Protein 7JU9 (pdb70)

Secondary structure (DSSP, 8-state):
-TT--TT--------

InterPro domains:
  IPR012903 Nif11 domain [PF07862] (1-46)
  IPR022516 Nif11-like leader peptide [TIGR03798] (1-64)

Sequence (15 aa):
GRIDCPAGGGEQGCCGRIDCPAGGGEQGCCGRIDCPAGGGEQGCCGRIDCPAGGGEQGCCGRIDCPAGGGEQGCCGRIDCPAGGGEQGCCGRIDCPAGGGEQGCCGRIDCPAGGGEQGCCGRIDCPAGGGEQGCCGRIDCPAGGGEQGCCGRIDCPAGGGEQGCCGRIDCPAGGGEQGCCGRIDCPAGGGEQGCCGRIDCPAGGGEQGCCGRIDCPAGGGEQGCCGRIDCPAGGGEQGCCGRIDCPAGGGEQGCCGRIDCPAGGGEQGCCGRIDCPAGGGEQGCCGRIDCPAGGGEQGCC

Foldseek 3Di:
DCQVVPVPNHVSSCD

Organism: Prochlorococcus marinus (strain MIT 9313) (NCBI:txid74547)

Solvent-accessible surface area: 1475 Å² total

Structure (mmCIF, N/CA/C/O backbone):
data_7JU9
#
_entry.id   7JU9
#
loop_
_atom_site.group_PDB
_atom_site.id
_atom_site.type_symbol
_atom_site.label_atom_id
_atom_site.label_alt_id
_atom_site.label_comp_id
_atom_site.label_asym_id
_atom_site.label_entity_id
_atom_site.label_seq_id
_atom_site.pdbx_PDB_ins_code
_atom_site.Cartn_x
_atom_site.Cartn_y
_atom_site.Cartn_z
_atom_site.occupancy
_atom_site.B_iso_or_equiv
_atom_site.auth_seq_id
_atom_site.auth_comp_id
_atom_site.auth_asym_id
_atom_site.auth_atom_id
_atom_site.pdbx_PDB_model_num
ATOM 1 N N . GLY A 1 1 ? 9.140 3.118 9.157 1.00 0.00 1 GLY A N 1
ATOM 2 C CA . GLY A 1 1 ? 10.046 3.990 8.357 1.00 0.00 1 GLY A CA 1
ATOM 3 C C . GLY A 1 1 ? 10.758 3.152 7.302 1.00 0.00 1 GLY A C 1
ATOM 4 O O . GLY A 1 1 ? 10.203 2.866 6.241 1.00 0.00 1 GLY A O 1
ATOM 10 N N . ARG A 1 2 ? 11.992 2.756 7.601 1.00 0.00 2 ARG A N 1
ATOM 11 C CA . ARG A 1 2 ? 12.768 1.952 6.667 1.00 0.00 2 ARG A CA 1
ATOM 12 C C . ARG A 1 2 ? 12.151 0.566 6.522 1.00 0.00 2 ARG A C 1
ATOM 13 O O . ARG A 1 2 ? 11.550 0.041 7.459 1.00 0.00 2 ARG A O 1
ATOM 34 N N . ILE A 1 3 ? 12.298 -0.018 5.338 1.00 0.00 3 ILE A N 1
ATOM 35 C CA . ILE A 1 3 ? 11.746 -1.341 5.075 1.00 0.00 3 ILE A CA 1
ATOM 36 C C . ILE A 1 3 ? 10.226 -1.270 4.950 1.00 0.00 3 ILE A C 1
ATOM 37 O O . ILE A 1 3 ? 9.590 -2.213 4.476 1.00 0.00 3 ILE A O 1
ATOM 53 N N . ASP A 1 4 ? 9.648 -0.148 5.373 1.00 0.00 4 ASP A N 1
ATOM 54 C CA . ASP A 1 4 ? 8.203 0.029 5.299 1.00 0.00 4 ASP A CA 1
ATOM 55 C C . ASP A 1 4 ? 7.735 0.009 3.847 1.00 0.00 4 ASP A C 1
ATOM 56 O O . ASP A 1 4 ? 6.705 -0.582 3.525 1.00 0.00 4 ASP A O 1
ATOM 76 N N . CYS A 1 6 ? 10.219 -0.532 1.441 1.00 0.00 6 CYS A N 1
ATOM 77 C CA . CYS A 1 6 ? 11.217 -1.370 0.787 1.00 0.00 6 CYS A CA 1
ATOM 78 C C . CYS A 1 6 ? 11.502 -2.615 1.621 1.00 0.00 6 CYS A C 1
ATOM 79 O O . CYS A 1 6 ? 12.616 -2.805 2.108 1.00 0.00 6 CYS A O 1
ATOM 86 N N . PRO A 1 7 ? 10.520 -3.459 1.788 1.00 0.00 7 PRO A N 1
ATOM 87 C CA . PRO A 1 7 ? 10.666 -4.716 2.578 1.00 0.00 7 PRO A CA 1
ATOM 88 C C . PRO A 1 7 ? 11.732 -5.633 1.986 1.00 0.00 7 PRO A C 1
ATOM 89 O O . PRO A 1 7 ? 11.888 -5.713 0.767 1.00 0.00 7 PRO A O 1
ATOM 100 N N . ALA A 1 8 ? 12.468 -6.317 2.854 1.00 0.00 8 ALA A N 1
ATOM 101 C CA . ALA A 1 8 ? 13.520 -7.219 2.402 1.00 0.00 8 ALA A CA 1
ATOM 102 C C . ALA A 1 8 ? 14.381 -6.546 1.337 1.00 0.00 8 ALA A C 1
ATOM 103 O O . ALA A 1 8 ? 15.145 -7.207 0.634 1.00 0.00 8 ALA A O 1
ATOM 110 N N . GLY A 1 9 ? 14.252 -5.226 1.226 1.00 0.00 9 GLY A N 1
ATOM 111 C CA . GLY A 1 9 ? 15.025 -4.474 0.244 1.00 0.00 9 GLY A CA 1
ATOM 112 C C . GLY A 1 9 ? 15.948 -3.476 0.929 1.00 0.00 9 GLY A C 1
ATOM 113 O O . GLY A 1 9 ? 15.518 -2.401 1.345 1.00 0.00 9 GLY A O 1
ATOM 117 N N . GLY A 1 10 ? 17.225 -3.835 1.038 1.00 0.00 10 GLY A N 1
ATOM 118 C CA . GLY A 1 10 ? 18.200 -2.956 1.670 1.00 0.00 10 GLY A CA 1
ATOM 119 C C . GLY A 1 10 ? 18.340 -1.664 0.876 1.00 0.00 10 GLY A C 1
ATOM 120 O O . GLY A 1 10 ? 18.517 -0.588 1.444 1.00 0.00 10 GLY A O 1
ATOM 124 N N . GLY A 1 11 ? 18.251 -1.784 -0.443 1.00 0.00 11 GLY A N 1
ATOM 125 C CA . GLY A 1 11 ? 18.361 -0.624 -1.317 1.00 0.00 11 GLY A CA 1
ATOM 126 C C . GLY A 1 11 ? 16.980 -0.071 -1.648 1.00 0.00 11 GLY A C 1
ATOM 127 O O . GLY A 1 11 ? 16.584 -0.025 -2.813 1.00 0.00 11 GLY A O 1
ATOM 152 N N . GLU A 1 14 ? 14.756 4.086 -5.351 1.00 0.00 14 GLU A N 1
ATOM 153 C CA . GLU A 1 14 ? 13.567 4.358 -6.149 1.00 0.00 14 GLU A CA 1
ATOM 154 C C . GLU A 1 14 ? 12.693 3.107 -6.236 1.00 0.00 14 GLU A C 1
ATOM 155 O O . GLU A 1 14 ? 11.596 3.141 -6.792 1.00 0.00 14 GLU A O 1
ATOM 167 N N . GLN A 1 15 ? 13.192 2.008 -5.677 1.00 0.00 15 GLN A N 1
ATOM 168 C CA . GLN A 1 15 ? 12.456 0.748 -5.688 1.00 0.00 15 GLN A CA 1
ATOM 169 C C . GLN A 1 15 ? 11.178 0.853 -4.855 1.00 0.00 15 GLN A C 1
ATOM 170 O O . GLN A 1 15 ? 10.210 0.129 -5.094 1.00 0.00 15 GLN A O 1
ATOM 196 N N . GLY A 1 17 ? 9.495 2.650 -0.752 1.00 0.00 17 GLY A N 1
ATOM 197 C CA . GLY A 1 17 ? 9.737 3.283 0.544 1.00 0.00 17 GLY A CA 1
ATOM 198 C C . GLY A 1 17 ? 11.112 3.938 0.598 1.00 0.00 17 GLY A C 1
ATOM 199 O O . GLY A 1 17 ? 11.351 4.956 -0.053 1.00 0.00 17 GLY A O 1
ATOM 214 N N . CYS A 1 19 ? 13.655 5.469 -0.182 1.00 0.00 19 CYS A N 1
ATOM 215 C CA . CYS A 1 19 ? 13.806 6.810 -0.729 1.00 0.00 19 CYS A CA 1
ATOM 216 C C . CYS A 1 19 ? 12.828 7.045 -1.877 1.00 0.00 19 CYS A C 1
ATOM 217 O O . CYS A 1 19 ? 12.512 8.188 -2.210 1.00 0.00 19 CYS A O 1
ATOM 224 N N . CYS A 1 20 ? 12.354 5.959 -2.480 1.00 0.00 20 CYS A N 1
ATOM 225 C CA . CYS A 1 20 ? 11.414 6.065 -3.592 1.00 0.00 20 CYS A CA 1
ATOM 226 C C . CYS A 1 20 ? 10.270 7.012 -3.241 1.00 0.00 20 CYS A C 1
ATOM 227 O O . CYS A 1 20 ? 9.358 7.131 -4.042 1.00 0.00 20 CYS A O 1
ATOM 235 N N . GLY A 1 1 ? 7.904 3.952 7.284 1.00 0.00 1 GLY A N 2
ATOM 236 C CA . GLY A 1 1 ? 8.251 2.583 7.761 1.00 0.00 1 GLY A CA 2
ATOM 237 C C . GLY A 1 1 ? 9.436 2.050 6.963 1.00 0.00 1 GLY A C 2
ATOM 238 O O . GLY A 1 1 ? 9.716 0.851 6.974 1.00 0.00 1 GLY A O 2
ATOM 244 N N . ARG A 1 2 ? 10.129 2.948 6.270 1.00 0.00 2 ARG A N 2
ATOM 245 C CA . ARG A 1 2 ? 11.282 2.557 5.469 1.00 0.00 2 ARG A CA 2
ATOM 246 C C . ARG A 1 2 ? 11.050 1.194 4.825 1.00 0.00 2 ARG A C 2
ATOM 247 O O . ARG A 1 2 ? 10.552 1.103 3.703 1.00 0.00 2 ARG A O 2
ATOM 268 N N . ILE A 1 3 ? 11.414 0.136 5.543 1.00 0.00 3 ILE A N 2
ATOM 269 C CA . ILE A 1 3 ? 11.241 -1.218 5.031 1.00 0.00 3 ILE A CA 2
ATOM 270 C C . ILE A 1 3 ? 9.781 -1.473 4.671 1.00 0.00 3 ILE A C 2
ATOM 271 O O . ILE A 1 3 ? 9.447 -2.501 4.082 1.00 0.00 3 ILE A O 2
ATOM 287 N N . ASP A 1 4 ? 8.915 -0.531 5.029 1.00 0.00 4 ASP A N 2
ATOM 288 C CA . ASP A 1 4 ? 7.493 -0.664 4.738 1.00 0.00 4 ASP A CA 2
ATOM 289 C C . ASP A 1 4 ? 7.246 -0.608 3.233 1.00 0.00 4 ASP A C 2
ATOM 290 O O . ASP A 1 4 ? 6.389 -1.319 2.708 1.00 0.00 4 ASP A O 2
ATOM 310 N N . CYS A 1 6 ? 10.018 -0.697 1.059 1.00 0.00 6 CYS A N 2
ATOM 311 C CA . CYS A 1 6 ? 11.065 -1.528 0.477 1.00 0.00 6 CYS A CA 2
ATOM 312 C C . CYS A 1 6 ? 11.381 -2.706 1.392 1.00 0.00 6 CYS A C 2
ATOM 313 O O . CYS A 1 6 ? 12.427 -2.739 2.041 1.00 0.00 6 CYS A O 2
ATOM 320 N N . PRO A 1 7 ? 10.497 -3.664 1.453 1.00 0.00 7 PRO A N 2
ATOM 321 C CA . PRO A 1 7 ? 10.674 -4.873 2.308 1.00 0.00 7 PRO A CA 2
ATOM 322 C C . PRO A 1 7 ? 11.973 -5.612 1.998 1.00 0.00 7 PRO A C 2
ATOM 323 O O . PRO A 1 7 ? 12.320 -5.817 0.835 1.00 0.00 7 PRO A O 2
ATOM 334 N N . ALA A 1 8 ? 12.687 -6.008 3.047 1.00 0.00 8 ALA A N 2
ATOM 335 C CA . ALA A 1 8 ? 13.948 -6.721 2.874 1.00 0.00 8 ALA A CA 2
ATOM 336 C C . ALA A 1 8 ? 14.689 -6.209 1.643 1.00 0.00 8 ALA A C 2
ATOM 337 O O . ALA A 1 8 ? 15.461 -6.941 1.023 1.00 0.00 8 ALA A O 2
ATOM 344 N N . GLY A 1 9 ? 14.448 -4.949 1.294 1.00 0.00 9 GLY A N 2
ATOM 345 C CA . GLY A 1 9 ? 15.098 -4.351 0.134 1.00 0.00 9 GLY A CA 2
ATOM 346 C C . GLY A 1 9 ? 16.043 -3.232 0.556 1.00 0.00 9 GLY A C 2
ATOM 347 O O . GLY A 1 9 ? 15.870 -2.078 0.161 1.00 0.00 9 GLY A O 2
ATOM 351 N N . GLY A 1 10 ? 17.043 -3.579 1.359 1.00 0.00 10 GLY A N 2
ATOM 352 C CA . GLY A 1 10 ? 18.011 -2.594 1.827 1.00 0.00 10 GLY A CA 2
ATOM 353 C C . GLY A 1 10 ? 18.120 -1.430 0.849 1.00 0.00 10 GLY A C 2
ATOM 354 O O . GLY A 1 10 ? 18.171 -0.269 1.254 1.00 0.00 10 GLY A O 2
ATOM 358 N N . GLY A 1 11 ? 18.155 -1.748 -0.441 1.00 0.00 11 GLY A N 2
ATOM 359 C CA . GLY A 1 11 ? 18.249 -0.719 -1.469 1.00 0.00 11 GLY A CA 2
ATOM 360 C C . GLY A 1 11 ? 16.869 -0.171 -1.819 1.00 0.00 11 GLY A C 2
ATOM 361 O O . GLY A 1 11 ? 16.489 -0.121 -2.988 1.00 0.00 11 GLY A O 2
ATOM 386 N N . GLU A 1 14 ? 14.676 4.503 -5.225 1.00 0.00 14 GLU A N 2
ATOM 387 C CA . GLU A 1 14 ? 13.463 4.836 -5.962 1.00 0.00 14 GLU A CA 2
ATOM 388 C C . GLU A 1 14 ? 12.593 3.597 -6.149 1.00 0.00 14 GLU A C 2
ATOM 389 O O . GLU A 1 14 ? 11.439 3.694 -6.565 1.00 0.00 14 GLU A O 2
ATOM 401 N N . GLN A 1 15 ? 13.155 2.433 -5.837 1.00 0.00 15 GLN A N 2
ATOM 402 C CA . GLN A 1 15 ? 12.421 1.180 -5.976 1.00 0.00 15 GLN A CA 2
ATOM 403 C C . GLN A 1 15 ? 11.164 1.197 -5.112 1.00 0.00 15 GLN A C 2
ATOM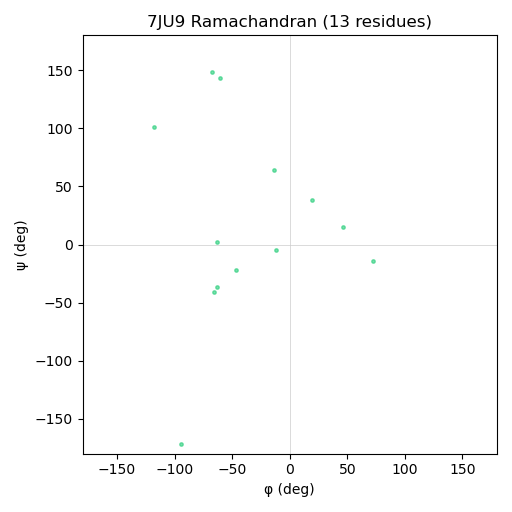 404 O O . GLN A 1 15 ? 10.174 0.536 -5.426 1.00 0.00 15 GLN A O 2
ATOM 430 N N . GLY A 1 17 ? 9.758 2.186 -0.716 1.00 0.00 17 GLY A N 2
ATOM 431 C CA . GLY A 1 17 ? 10.080 2.609 0.642 1.00 0.00 17 GLY A CA 2
ATOM 432 C C . GLY A 1 17 ? 11.580 2.827 0.803 1.00 0.00 17 GLY A C 2
ATOM 433 O O . GLY A 1 17 ? 12.386 2.201 0.115 1.00 0.00 17 GLY A O 2
ATOM 448 N N . CYS A 1 19 ? 13.621 5.536 0.126 1.00 0.00 19 CYS A N 2
ATOM 449 C CA . CYS A 1 19 ? 13.940 6.817 -0.494 1.00 0.00 19 CYS A CA 2
ATOM 450 C C . CYS A 1 19 ? 12.946 7.160 -1.603 1.00 0.00 19 CYS A C 2
ATOM 451 O O . CYS A 1 19 ? 12.993 8.256 -2.162 1.00 0.00 19 CYS A O 2
ATOM 458 N N . CYS A 1 20 ? 12.058 6.223 -1.920 1.00 0.00 20 CYS A N 2
ATOM 459 C CA . CYS A 1 20 ? 11.065 6.448 -2.964 1.00 0.00 20 CYS A CA 2
ATOM 460 C C . CYS A 1 20 ? 10.474 7.849 -2.849 1.00 0.00 20 CYS A C 2
ATOM 461 O O . CYS A 1 20 ? 10.200 8.441 -3.880 1.00 0.00 20 CYS A O 2
ATOM 469 N N . GLY A 1 1 ? 7.660 1.660 9.334 1.00 0.00 1 GLY A N 3
ATOM 470 C CA . GLY A 1 1 ? 9.149 1.629 9.403 1.00 0.00 1 GLY A CA 3
ATOM 471 C C . GLY A 1 1 ? 9.726 1.742 7.996 1.00 0.00 1 GLY A C 3
ATOM 472 O O . GLY A 1 1 ? 9.011 1.583 7.007 1.00 0.00 1 GLY A O 3
ATOM 478 N N . ARG A 1 2 ? 11.024 2.015 7.914 1.00 0.00 2 ARG A N 3
ATOM 479 C CA . ARG A 1 2 ? 11.685 2.148 6.622 1.00 0.00 2 ARG A CA 3
ATOM 480 C C . ARG A 1 2 ? 11.629 0.829 5.859 1.00 0.00 2 ARG A C 3
ATOM 481 O O . ARG A 1 2 ? 11.433 0.811 4.644 1.00 0.00 2 ARG A O 3
ATOM 502 N N . ILE A 1 3 ? 11.800 -0.272 6.582 1.00 0.00 3 ILE A N 3
ATOM 503 C CA . ILE A 1 3 ? 11.764 -1.592 5.965 1.00 0.00 3 ILE A CA 3
ATOM 504 C C . ILE A 1 3 ? 10.362 -1.907 5.457 1.00 0.00 3 ILE A C 3
ATOM 505 O O . ILE A 1 3 ? 10.190 -2.688 4.520 1.00 0.00 3 ILE A O 3
ATOM 521 N N . ASP A 1 4 ? 9.359 -1.294 6.078 1.00 0.00 4 ASP A N 3
ATOM 522 C CA . ASP A 1 4 ? 7.974 -1.518 5.678 1.00 0.00 4 ASP A CA 3
ATOM 523 C C . ASP A 1 4 ? 7.741 -1.033 4.252 1.00 0.00 4 ASP A C 3
ATOM 524 O O . ASP A 1 4 ? 7.041 -1.681 3.473 1.00 0.00 4 ASP A O 3
ATOM 544 N N . CYS A 1 6 ? 10.251 -0.154 1.700 1.00 0.00 6 CYS A N 3
ATOM 545 C CA . CYS A 1 6 ? 11.098 -0.934 0.806 1.00 0.00 6 CYS A CA 3
ATOM 546 C C . CYS A 1 6 ? 11.009 -2.417 1.157 1.00 0.00 6 CYS A C 3
ATOM 547 O O . CYS A 1 6 ? 11.015 -2.789 2.330 1.00 0.00 6 CYS A O 3
ATOM 554 N N . PRO A 1 7 ? 10.922 -3.263 0.165 1.00 0.00 7 PRO A N 3
ATOM 555 C CA . PRO A 1 7 ? 10.822 -4.737 0.367 1.00 0.00 7 PRO A CA 3
ATOM 556 C C . PRO A 1 7 ? 12.135 -5.345 0.852 1.00 0.00 7 PRO A C 3
ATOM 557 O O . PRO A 1 7 ? 12.660 -6.278 0.244 1.00 0.00 7 PRO A O 3
ATOM 568 N N . ALA A 1 8 ? 12.660 -4.811 1.950 1.00 0.00 8 ALA A N 3
ATOM 569 C CA . ALA A 1 8 ? 13.911 -5.310 2.508 1.00 0.00 8 ALA A CA 3
ATOM 570 C C . ALA A 1 8 ? 14.941 -5.516 1.403 1.00 0.00 8 ALA A C 3
ATOM 571 O O . ALA A 1 8 ? 15.728 -6.461 1.439 1.00 0.00 8 ALA A O 3
ATOM 578 N N . GLY A 1 9 ? 14.924 -4.623 0.419 1.00 0.00 9 GLY A N 3
ATOM 579 C CA . GLY A 1 9 ? 15.855 -4.710 -0.697 1.00 0.00 9 GLY A CA 3
ATOM 580 C C . GLY A 1 9 ? 17.065 -3.811 -0.469 1.00 0.00 9 GLY A C 3
ATOM 581 O O . GLY A 1 9 ? 17.866 -3.591 -1.377 1.00 0.00 9 GLY A O 3
ATOM 585 N N . GLY A 1 10 ? 17.186 -3.286 0.744 1.00 0.00 10 GLY A N 3
ATOM 586 C CA . GLY A 1 10 ? 18.300 -2.406 1.072 1.00 0.00 10 GLY A CA 3
ATOM 587 C C . GLY A 1 10 ? 18.089 -1.030 0.451 1.00 0.00 10 GLY A C 3
ATOM 588 O O . GLY A 1 10 ? 17.444 -0.165 1.042 1.00 0.00 10 GLY A O 3
ATOM 592 N N . GLY A 1 11 ? 18.630 -0.835 -0.750 1.00 0.00 11 GLY A N 3
ATOM 593 C CA . GLY A 1 11 ? 18.479 0.443 -1.435 1.00 0.00 11 GLY A CA 3
ATOM 594 C C . GLY A 1 11 ? 17.168 1.101 -1.031 1.00 0.00 11 GLY A C 3
ATOM 595 O O . GLY A 1 11 ? 17.157 2.136 -0.364 1.00 0.00 11 GLY A O 3
ATOM 620 N N . GLU A 1 14 ? 14.705 2.970 -5.739 1.00 0.00 14 GLU A N 3
ATOM 621 C CA . GLU A 1 14 ? 13.873 2.778 -6.924 1.00 0.00 14 GLU A CA 3
ATOM 622 C C . GLU A 1 14 ? 12.636 1.951 -6.587 1.00 0.00 14 GLU A C 3
ATOM 623 O O . GLU A 1 14 ? 11.609 2.048 -7.259 1.00 0.00 14 GLU A O 3
ATOM 635 N N . GLN A 1 15 ? 12.745 1.130 -5.548 1.00 0.00 15 GLN A N 3
ATOM 636 C CA . GLN A 1 15 ? 11.633 0.281 -5.134 1.00 0.00 15 GLN A CA 3
ATOM 637 C C . GLN A 1 15 ? 10.578 1.079 -4.366 1.00 0.00 15 GLN A C 3
ATOM 638 O O . GLN A 1 15 ? 9.479 0.583 -4.117 1.00 0.00 15 GLN A O 3
ATOM 664 N N . GLY A 1 17 ? 9.306 2.884 -0.944 1.00 0.00 17 GLY A N 3
ATOM 665 C CA . GLY A 1 17 ? 9.493 2.865 0.506 1.00 0.00 17 GLY A CA 3
ATOM 666 C C . GLY A 1 17 ? 10.806 3.529 0.914 1.00 0.00 17 GLY A C 3
ATOM 667 O O . GLY A 1 17 ? 11.094 4.654 0.510 1.00 0.00 17 GLY A O 3
ATOM 682 N N . CYS A 1 19 ? 13.799 5.077 0.949 1.00 0.00 19 CYS A N 3
ATOM 683 C CA . CYS A 1 19 ? 14.090 6.469 0.605 1.00 0.00 19 CYS A CA 3
ATOM 684 C C . CYS A 1 19 ? 12.818 7.182 0.154 1.00 0.00 19 CYS A C 3
ATOM 685 O O . CYS A 1 19 ? 12.577 8.332 0.520 1.00 0.00 19 CYS A O 3
ATOM 692 N N . CYS A 1 20 ? 12.007 6.492 -0.644 1.00 0.00 20 CYS A N 3
ATOM 693 C CA . CYS A 1 20 ? 10.764 7.074 -1.138 1.00 0.00 20 CYS A CA 3
ATOM 694 C C . CYS A 1 20 ? 9.559 6.378 -0.516 1.00 0.00 20 CYS A C 3
ATOM 695 O O . CYS A 1 20 ? 8.910 5.619 -1.217 1.00 0.00 20 CYS A O 3
ATOM 703 N N . GLY A 1 1 ? 8.076 3.915 8.538 1.00 0.00 1 GLY A N 4
ATOM 704 C CA . GLY A 1 1 ? 8.782 2.626 8.287 1.00 0.00 1 GLY A CA 4
ATOM 705 C C . GLY A 1 1 ? 9.304 2.601 6.854 1.00 0.00 1 GLY A C 4
ATOM 706 O O . GLY A 1 1 ? 8.557 2.326 5.915 1.00 0.00 1 GLY A O 4
ATOM 712 N N . ARG A 1 2 ? 10.592 2.888 6.694 1.00 0.00 2 ARG A N 4
ATOM 713 C CA . ARG A 1 2 ? 11.205 2.894 5.371 1.00 0.00 2 ARG A CA 4
ATOM 714 C C . ARG A 1 2 ? 11.164 1.497 4.761 1.00 0.00 2 ARG A C 4
ATOM 715 O O . ARG A 1 2 ? 10.926 1.337 3.564 1.00 0.00 2 ARG A O 4
ATOM 736 N N . ILE A 1 3 ? 11.393 0.490 5.596 1.00 0.00 3 ILE A N 4
ATOM 737 C CA . ILE A 1 3 ? 11.376 -0.894 5.136 1.00 0.00 3 ILE A CA 4
ATOM 738 C C . ILE A 1 3 ? 9.967 -1.294 4.716 1.00 0.00 3 ILE A C 4
ATOM 739 O O . ILE A 1 3 ? 9.785 -2.193 3.895 1.00 0.00 3 ILE A O 4
ATOM 755 N N . ASP A 1 4 ? 8.971 -0.618 5.281 1.00 0.00 4 ASP A N 4
ATOM 756 C CA . ASP A 1 4 ? 7.581 -0.909 4.957 1.00 0.00 4 ASP A CA 4
ATOM 757 C C . ASP A 1 4 ? 7.306 -0.629 3.482 1.00 0.00 4 ASP A C 4
ATOM 758 O O . ASP A 1 4 ? 6.628 -1.405 2.809 1.00 0.00 4 ASP A O 4
ATOM 778 N N . CYS A 1 6 ? 9.508 -0.561 1.006 1.00 0.00 6 CYS A N 4
ATOM 779 C CA . CYS A 1 6 ? 10.203 -1.581 0.229 1.00 0.00 6 CYS A CA 4
ATOM 780 C C . CYS A 1 6 ? 10.894 -2.573 1.158 1.00 0.00 6 CYS A C 4
ATOM 781 O O . CYS A 1 6 ? 12.097 -2.488 1.401 1.00 0.00 6 CYS A O 4
ATOM 788 N N . PRO A 1 7 ? 10.150 -3.507 1.682 1.00 0.00 7 PRO A N 4
ATOM 789 C CA . PRO A 1 7 ? 10.690 -4.538 2.612 1.00 0.00 7 PRO A CA 4
ATOM 790 C C . PRO A 1 7 ? 11.783 -5.376 1.958 1.00 0.00 7 PRO A C 4
ATOM 791 O O . PRO A 1 7 ? 11.713 -5.691 0.769 1.00 0.00 7 PRO A O 4
ATOM 802 N N . ALA A 1 8 ? 12.792 -5.735 2.743 1.00 0.00 8 ALA A N 4
ATOM 803 C CA . ALA A 1 8 ? 13.897 -6.537 2.232 1.00 0.00 8 ALA A CA 4
ATOM 804 C C . ALA A 1 8 ? 14.447 -5.939 0.940 1.00 0.00 8 ALA A C 4
ATOM 805 O O . ALA A 1 8 ? 15.178 -6.600 0.204 1.00 0.00 8 ALA A O 4
ATOM 812 N N . GLY A 1 9 ? 14.092 -4.686 0.670 1.00 0.00 9 GLY A N 4
ATOM 813 C CA . GLY A 1 9 ? 14.564 -4.016 -0.537 1.00 0.00 9 GLY A CA 4
ATOM 814 C C . GLY A 1 9 ? 16.013 -3.570 -0.380 1.00 0.00 9 GLY A C 4
ATOM 815 O O . GLY A 1 9 ? 16.673 -3.218 -1.357 1.00 0.00 9 GLY A O 4
ATOM 819 N N . GLY A 1 10 ? 16.501 -3.586 0.857 1.00 0.00 10 GLY A N 4
ATOM 820 C CA . GLY A 1 10 ? 17.875 -3.180 1.130 1.00 0.00 10 GLY A CA 4
ATOM 821 C C . GLY A 1 10 ? 18.091 -1.720 0.759 1.00 0.00 10 GLY A C 4
ATOM 822 O O . GLY A 1 10 ? 18.030 -0.836 1.615 1.00 0.00 10 GLY A O 4
ATOM 826 N N . GLY A 1 11 ? 18.337 -1.471 -0.522 1.00 0.00 11 GLY A N 4
ATOM 827 C CA . GLY A 1 11 ? 18.553 -0.110 -0.992 1.00 0.00 11 GLY A CA 4
ATOM 828 C C . GLY A 1 11 ? 17.327 0.743 -0.709 1.00 0.00 11 GLY A C 4
ATOM 829 O O . GLY A 1 11 ? 17.437 1.912 -0.341 1.00 0.00 11 GLY A O 4
ATOM 854 N N . GLU A 1 14 ? 14.418 4.496 -5.080 1.00 0.00 14 GLU A N 4
ATOM 855 C CA . GLU A 1 14 ? 13.172 4.842 -5.747 1.00 0.00 14 GLU A CA 4
ATOM 856 C C . GLU A 1 14 ? 12.326 3.583 -5.932 1.00 0.00 14 GLU A C 4
ATOM 857 O O . GLU A 1 14 ? 11.117 3.657 -6.142 1.00 0.00 14 GLU A O 4
ATOM 869 N N . GLN A 1 15 ? 12.984 2.428 -5.842 1.00 0.00 15 GLN A N 4
ATOM 870 C CA . GLN A 1 15 ? 12.302 1.148 -5.989 1.00 0.00 15 GLN A CA 4
ATOM 871 C C . GLN A 1 15 ? 11.152 1.031 -4.994 1.00 0.00 15 GLN A C 4
ATOM 872 O O . GLN A 1 15 ? 10.343 0.106 -5.071 1.00 0.00 15 GLN A O 4
ATOM 898 N N . GLY A 1 17 ? 9.946 1.988 -0.632 1.00 0.00 17 GLY A N 4
ATOM 899 C CA . GLY A 1 17 ? 10.365 2.390 0.706 1.00 0.00 17 GLY A CA 4
ATOM 900 C C . GLY A 1 17 ? 11.853 2.716 0.732 1.00 0.00 17 GLY A C 4
ATOM 901 O O . GLY A 1 17 ? 12.622 2.204 -0.077 1.00 0.00 17 GLY A O 4
ATOM 916 N N . CYS A 1 19 ? 13.803 5.397 -0.171 1.00 0.00 19 CYS A N 4
ATOM 917 C CA . CYS A 1 19 ? 14.026 6.684 -0.820 1.00 0.00 19 CYS A CA 4
ATOM 918 C C . CYS A 1 19 ? 13.008 6.925 -1.932 1.00 0.00 19 CYS A C 4
ATOM 919 O O . CYS A 1 19 ? 13.218 7.771 -2.802 1.00 0.00 19 CYS A O 4
ATOM 926 N N . CYS A 1 20 ? 11.905 6.182 -1.902 1.00 0.00 20 CYS A N 4
ATOM 927 C CA . CYS A 1 20 ? 10.871 6.340 -2.919 1.00 0.00 20 CYS A CA 4
ATOM 928 C C . CYS A 1 20 ? 10.270 7.739 -2.856 1.00 0.00 20 CYS A C 4
ATOM 929 O O . CYS A 1 20 ? 10.080 8.231 -1.756 1.00 0.00 20 CYS A O 4
ATOM 937 N N . GLY A 1 1 ? 7.084 4.628 7.880 1.00 0.00 1 GLY A N 5
ATOM 938 C CA . GLY A 1 1 ? 7.820 3.332 7.875 1.00 0.00 1 GLY A CA 5
ATOM 939 C C . GLY A 1 1 ? 8.700 3.249 6.634 1.00 0.00 1 GLY A C 5
ATOM 940 O O . GLY A 1 1 ? 8.202 3.119 5.516 1.00 0.00 1 GLY A O 5
ATOM 946 N N . ARG A 1 2 ? 10.012 3.333 6.837 1.00 0.00 2 ARG A N 5
ATOM 947 C CA . ARG A 1 2 ? 10.953 3.271 5.723 1.00 0.00 2 ARG A CA 5
ATOM 948 C C . ARG A 1 2 ? 10.840 1.934 4.999 1.00 0.00 2 ARG A C 5
ATOM 949 O O . ARG A 1 2 ? 10.821 1.879 3.769 1.00 0.00 2 ARG A O 5
ATOM 970 N N . ILE A 1 3 ? 10.763 0.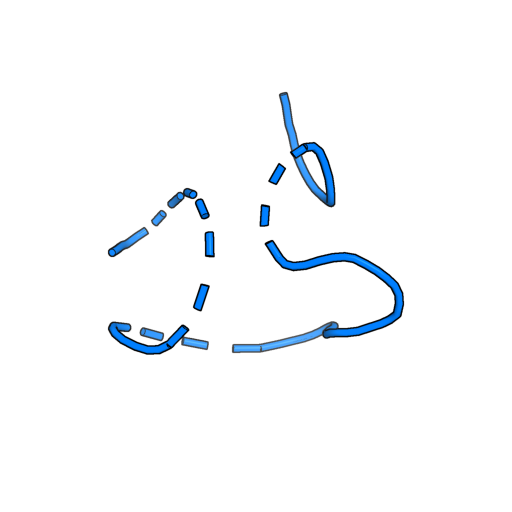855 5.772 1.00 0.00 3 ILE A N 5
ATOM 971 C CA . ILE A 1 3 ? 10.651 -0.482 5.203 1.00 0.00 3 ILE A CA 5
ATOM 972 C C . ILE A 1 3 ? 9.228 -0.741 4.719 1.00 0.00 3 ILE A C 5
ATOM 973 O O . ILE A 1 3 ? 8.927 -1.811 4.190 1.00 0.00 3 ILE A O 5
ATOM 989 N N . ASP A 1 4 ? 8.358 0.244 4.908 1.00 0.00 4 ASP A N 5
ATOM 990 C CA . ASP A 1 4 ? 6.967 0.113 4.494 1.00 0.00 4 ASP A CA 5
ATOM 991 C C . ASP A 1 4 ? 6.875 -0.100 2.986 1.00 0.00 4 ASP A C 5
ATOM 992 O O . ASP A 1 4 ? 6.079 -0.911 2.513 1.00 0.00 4 ASP A O 5
ATOM 1012 N N . CYS A 1 6 ? 9.930 -0.337 0.572 1.00 0.00 6 CYS A N 5
ATOM 1013 C CA . CYS A 1 6 ? 10.945 -1.317 0.202 1.00 0.00 6 CYS A CA 5
ATOM 1014 C C . CYS A 1 6 ? 10.853 -2.543 1.103 1.00 0.00 6 CYS A C 5
ATOM 1015 O O . CYS A 1 6 ? 11.184 -2.480 2.287 1.00 0.00 6 CYS A O 5
ATOM 1022 N N . PRO A 1 7 ? 10.415 -3.647 0.567 1.00 0.00 7 PRO A N 5
ATOM 1023 C CA . PRO A 1 7 ? 10.283 -4.913 1.341 1.00 0.00 7 PRO A CA 5
ATOM 1024 C C . PRO A 1 7 ? 11.641 -5.534 1.647 1.00 0.00 7 PRO A C 5
ATOM 1025 O O . PRO A 1 7 ? 12.315 -6.051 0.755 1.00 0.00 7 PRO A O 5
ATOM 1036 N N . ALA A 1 8 ? 12.039 -5.479 2.913 1.00 0.00 8 ALA A N 5
ATOM 1037 C CA . ALA A 1 8 ? 13.319 -6.038 3.327 1.00 0.00 8 ALA A CA 5
ATOM 1038 C C . ALA A 1 8 ? 14.388 -5.767 2.271 1.00 0.00 8 ALA A C 5
ATOM 1039 O O . ALA A 1 8 ? 15.401 -6.463 2.205 1.00 0.00 8 ALA A O 5
ATOM 1046 N N . GLY A 1 9 ? 14.153 -4.747 1.449 1.00 0.00 9 GLY A N 5
ATOM 1047 C CA . GLY A 1 9 ? 15.102 -4.386 0.402 1.00 0.00 9 GLY A CA 5
ATOM 1048 C C . GLY A 1 9 ? 16.053 -3.299 0.884 1.00 0.00 9 GLY A C 5
ATOM 1049 O O . GLY A 1 9 ? 15.632 -2.182 1.187 1.00 0.00 9 GLY A O 5
ATOM 1053 N N . GLY A 1 10 ? 17.338 -3.633 0.946 1.00 0.00 10 GLY A N 5
ATOM 1054 C CA . GLY A 1 10 ? 18.342 -2.676 1.388 1.00 0.00 10 GLY A CA 5
ATOM 1055 C C . GLY A 1 10 ? 18.393 -1.485 0.439 1.00 0.00 10 GLY A C 5
ATOM 1056 O O . GLY A 1 10 ? 18.639 -0.354 0.854 1.00 0.00 10 GLY A O 5
ATOM 1060 N N . GLY A 1 11 ? 18.154 -1.754 -0.840 1.00 0.00 11 GLY A N 5
ATOM 1061 C CA . GLY A 1 11 ? 18.169 -0.703 -1.848 1.00 0.00 11 GLY A CA 5
ATOM 1062 C C . GLY A 1 11 ? 16.762 -0.173 -2.102 1.00 0.00 11 GLY A C 5
ATOM 1063 O O . GLY A 1 11 ? 16.283 -0.176 -3.235 1.00 0.00 11 GLY A O 5
ATOM 1088 N N . GLU A 1 14 ? 14.318 3.832 -5.711 1.00 0.00 14 GLU A N 5
ATOM 1089 C CA . GLU A 1 14 ? 13.073 4.115 -6.412 1.00 0.00 14 GLU A CA 5
ATOM 1090 C C . GLU A 1 14 ? 12.101 2.946 -6.268 1.00 0.00 14 GLU A C 5
ATOM 1091 O O . GLU A 1 14 ? 10.925 3.061 -6.613 1.00 0.00 14 GLU A O 5
ATOM 1103 N N . GLN A 1 15 ? 12.598 1.827 -5.751 1.00 0.00 15 GLN A N 5
ATOM 1104 C CA . GLN A 1 15 ? 11.760 0.647 -5.559 1.00 0.00 15 GLN A CA 5
ATOM 1105 C C . GLN A 1 15 ? 10.626 0.938 -4.576 1.00 0.00 15 GLN A C 5
ATOM 1106 O O . GLN A 1 15 ? 9.588 0.278 -4.603 1.00 0.00 15 GLN A O 5
ATOM 1132 N N . GLY A 1 17 ? 9.906 2.387 -0.306 1.00 0.00 17 GLY A N 5
ATOM 1133 C CA . GLY A 1 17 ? 10.434 2.796 0.992 1.00 0.00 17 GLY A CA 5
ATOM 1134 C C . GLY A 1 17 ? 11.951 2.944 0.949 1.00 0.00 17 GLY A C 5
ATOM 1135 O O . GLY A 1 17 ? 12.618 2.386 0.080 1.00 0.00 17 GLY A O 5
ATOM 1150 N N . CYS A 1 19 ? 13.890 5.560 0.206 1.00 0.00 19 CYS A N 5
ATOM 1151 C CA . CYS A 1 19 ? 14.166 6.864 -0.386 1.00 0.00 19 CYS A CA 5
ATOM 1152 C C . CYS A 1 19 ? 12.953 7.378 -1.157 1.00 0.00 19 CYS A C 5
ATOM 1153 O O . CYS A 1 19 ? 12.716 8.584 -1.224 1.00 0.00 19 CYS A O 5
ATOM 1160 N N . CYS A 1 20 ? 12.187 6.458 -1.737 1.00 0.00 20 CYS A N 5
ATOM 1161 C CA . CYS A 1 20 ? 11.000 6.837 -2.499 1.00 0.00 20 CYS A CA 5
ATOM 1162 C C . CYS A 1 20 ? 10.425 8.150 -1.980 1.00 0.00 20 CYS A C 5
ATOM 1163 O O . CYS A 1 20 ? 10.757 9.182 -2.541 1.00 0.00 20 CYS A O 5
ATOM 1171 N N . GLY A 1 1 ? 9.522 4.113 7.167 1.00 0.00 1 GLY A N 6
ATOM 1172 C CA . GLY A 1 1 ? 9.487 3.408 5.854 1.00 0.00 1 GLY A CA 6
ATOM 1173 C C . GLY A 1 1 ? 10.584 2.351 5.812 1.00 0.00 1 GLY A C 6
ATOM 1174 O O . GLY A 1 1 ? 10.302 1.157 5.724 1.00 0.00 1 GLY A O 6
ATOM 1180 N N . ARG A 1 2 ? 11.835 2.797 5.878 1.00 0.00 2 ARG A N 6
ATOM 1181 C CA . ARG A 1 2 ? 12.970 1.879 5.844 1.00 0.00 2 ARG A CA 6
ATOM 1182 C C . ARG A 1 2 ? 12.585 0.558 5.182 1.00 0.00 2 ARG A C 6
ATOM 1183 O O . ARG A 1 2 ? 12.176 0.532 4.021 1.00 0.00 2 ARG A O 6
ATOM 1204 N N . ILE A 1 3 ? 12.720 -0.539 5.923 1.00 0.00 3 ILE A N 6
ATOM 1205 C CA . ILE A 1 3 ? 12.388 -1.856 5.391 1.00 0.00 3 ILE A CA 6
ATOM 1206 C C . ILE A 1 3 ? 10.886 -1.978 5.144 1.00 0.00 3 ILE A C 6
ATOM 1207 O O . ILE A 1 3 ? 10.447 -2.766 4.306 1.00 0.00 3 ILE A O 6
ATOM 1223 N N . ASP A 1 4 ? 10.105 -1.195 5.880 1.00 0.00 4 ASP A N 6
ATOM 1224 C CA . ASP A 1 4 ? 8.652 -1.226 5.737 1.00 0.00 4 ASP A CA 6
ATOM 1225 C C . ASP A 1 4 ? 8.239 -0.817 4.326 1.00 0.00 4 ASP A C 6
ATOM 1226 O O . ASP A 1 4 ? 7.353 -1.425 3.728 1.00 0.00 4 ASP A O 6
ATOM 1246 N N . CYS A 1 6 ? 10.213 -0.549 1.240 1.00 0.00 6 CYS A N 6
ATOM 1247 C CA . CYS A 1 6 ? 10.673 -1.539 0.272 1.00 0.00 6 CYS A CA 6
ATOM 1248 C C . CYS A 1 6 ? 11.400 -2.679 0.977 1.00 0.00 6 CYS A C 6
ATOM 1249 O O . CYS A 1 6 ? 12.629 -2.754 0.956 1.00 0.00 6 CYS A O 6
ATOM 1256 N N . PRO A 1 7 ? 10.662 -3.561 1.594 1.00 0.00 7 PRO A N 6
ATOM 1257 C CA . PRO A 1 7 ? 11.238 -4.728 2.326 1.00 0.00 7 PRO A CA 6
ATOM 1258 C C . PRO A 1 7 ? 11.940 -5.705 1.387 1.00 0.00 7 PRO A C 6
ATOM 1259 O O . PRO A 1 7 ? 11.536 -5.872 0.235 1.00 0.00 7 PRO A O 6
ATOM 1270 N N . ALA A 1 8 ? 12.993 -6.345 1.884 1.00 0.00 8 ALA A N 6
ATOM 1271 C CA . ALA A 1 8 ? 13.744 -7.301 1.079 1.00 0.00 8 ALA A CA 6
ATOM 1272 C C . ALA A 1 8 ? 14.665 -6.571 0.104 1.00 0.00 8 ALA A C 6
ATOM 1273 O O . ALA A 1 8 ? 15.679 -7.115 -0.333 1.00 0.00 8 ALA A O 6
ATOM 1280 N N . GLY A 1 9 ? 14.302 -5.336 -0.229 1.00 0.00 9 GLY A N 6
ATOM 1281 C CA . GLY A 1 9 ? 15.100 -4.536 -1.151 1.00 0.00 9 GLY A CA 6
ATOM 1282 C C . GLY A 1 9 ? 16.216 -3.804 -0.414 1.00 0.00 9 GLY A C 6
ATOM 1283 O O . GLY A 1 9 ? 17.079 -3.185 -1.036 1.00 0.00 9 GLY A O 6
ATOM 1287 N N . GLY A 1 10 ? 16.189 -3.872 0.912 1.00 0.00 10 GLY A N 6
ATOM 1288 C CA . GLY A 1 10 ? 17.205 -3.206 1.716 1.00 0.00 10 GLY A CA 6
ATOM 1289 C C . GLY A 1 10 ? 17.301 -1.732 1.341 1.00 0.00 10 GLY A C 6
ATOM 1290 O O . GLY A 1 10 ? 16.617 -0.888 1.920 1.00 0.00 10 GLY A O 6
ATOM 1294 N N . GLY A 1 11 ? 18.149 -1.430 0.363 1.00 0.00 11 GLY A N 6
ATOM 1295 C CA . GLY A 1 11 ? 18.317 -0.055 -0.084 1.00 0.00 11 GLY A CA 6
ATOM 1296 C C . GLY A 1 11 ? 17.034 0.732 0.129 1.00 0.00 11 GLY A C 6
ATOM 1297 O O . GLY A 1 11 ? 16.794 1.277 1.206 1.00 0.00 11 GLY A O 6
ATOM 1322 N N . GLU A 1 14 ? 14.784 3.644 -6.081 1.00 0.00 14 GLU A N 6
ATOM 1323 C CA . GLU A 1 14 ? 13.671 3.675 -7.019 1.00 0.00 14 GLU A CA 6
ATOM 1324 C C . GLU A 1 14 ? 12.654 2.591 -6.673 1.00 0.00 14 GLU A C 6
ATOM 1325 O O . GLU A 1 14 ? 11.505 2.640 -7.115 1.00 0.00 14 GLU A O 6
ATOM 1337 N N . GLN A 1 15 ? 13.080 1.615 -5.874 1.00 0.00 15 GLN A N 6
ATOM 1338 C CA . GLN A 1 15 ? 12.191 0.531 -5.471 1.00 0.00 15 GLN A CA 6
ATOM 1339 C C . GLN A 1 15 ? 11.021 1.071 -4.648 1.00 0.00 15 GLN A C 6
ATOM 1340 O O . GLN A 1 15 ? 9.957 0.455 -4.594 1.00 0.00 15 GLN A O 6
ATOM 1366 N N . GLY A 1 17 ? 10.122 2.386 -0.819 1.00 0.00 17 GLY A N 6
ATOM 1367 C CA . GLY A 1 17 ? 10.511 2.569 0.577 1.00 0.00 17 GLY A CA 6
ATOM 1368 C C . GLY A 1 17 ? 11.959 3.040 0.688 1.00 0.00 17 GLY A C 6
ATOM 1369 O O . GLY A 1 17 ? 12.788 2.748 -0.171 1.00 0.00 17 GLY A O 6
ATOM 1384 N N . CYS A 1 19 ? 13.571 5.760 0.058 1.00 0.00 19 CYS A N 6
ATOM 1385 C CA . CYS A 1 19 ? 13.666 7.059 -0.600 1.00 0.00 19 CYS A CA 6
ATOM 1386 C C . CYS A 1 19 ? 12.322 7.446 -1.210 1.00 0.00 19 CYS A C 6
ATOM 1387 O O . CYS A 1 19 ? 12.164 8.543 -1.745 1.00 0.00 19 CYS A O 6
ATOM 1394 N N . CYS A 1 20 ? 11.355 6.539 -1.117 1.00 0.00 20 CYS A N 6
ATOM 1395 C CA . CYS A 1 20 ? 10.023 6.793 -1.656 1.00 0.00 20 CYS A CA 6
ATOM 1396 C C . CYS A 1 20 ? 9.031 5.757 -1.138 1.00 0.00 20 CYS A C 6
ATOM 1397 O O . CYS A 1 20 ? 7.970 5.635 -1.729 1.00 0.00 20 CYS A O 6
ATOM 1405 N N . GLY A 1 1 ? 6.883 6.520 4.013 1.00 0.00 1 GLY A N 7
ATOM 1406 C CA . GLY A 1 1 ? 7.214 5.798 5.275 1.00 0.00 1 GLY A CA 7
ATOM 1407 C C . GLY A 1 1 ? 8.399 4.869 5.037 1.00 0.00 1 GLY A C 7
ATOM 1408 O O . GLY A 1 1 ? 8.589 4.357 3.933 1.00 0.00 1 GLY A O 7
ATOM 1414 N N . ARG A 1 2 ? 9.192 4.651 6.080 1.00 0.00 2 ARG A N 7
ATOM 1415 C CA . ARG A 1 2 ? 10.355 3.781 5.968 1.00 0.00 2 ARG A CA 7
ATOM 1416 C C . ARG A 1 2 ? 9.918 2.341 5.742 1.00 0.00 2 ARG A C 7
ATOM 1417 O O . ARG A 1 2 ? 8.820 1.944 6.133 1.00 0.00 2 ARG A O 7
ATOM 1438 N N . ILE A 1 3 ? 10.783 1.564 5.103 1.00 0.00 3 ILE A N 7
ATOM 1439 C CA . ILE A 1 3 ? 10.475 0.169 4.822 1.00 0.00 3 ILE A CA 7
ATOM 1440 C C . ILE A 1 3 ? 9.114 0.049 4.139 1.00 0.00 3 ILE A C 7
ATOM 1441 O O . ILE A 1 3 ? 8.576 -1.049 3.994 1.00 0.00 3 ILE A O 7
ATOM 1457 N N . ASP A 1 4 ? 8.565 1.185 3.714 1.00 0.00 4 ASP A N 7
ATOM 1458 C CA . ASP A 1 4 ? 7.270 1.190 3.042 1.00 0.00 4 ASP A CA 7
ATOM 1459 C C . ASP A 1 4 ? 7.456 1.201 1.528 1.00 0.00 4 ASP A C 7
ATOM 1460 O O . ASP A 1 4 ? 7.881 2.202 0.953 1.00 0.00 4 ASP A O 7
ATOM 1480 N N . CYS A 1 6 ? 9.489 -0.923 -0.508 1.00 0.00 6 CYS A N 7
ATOM 1481 C CA . CYS A 1 6 ? 10.523 -1.910 -0.786 1.00 0.00 6 CYS A CA 7
ATOM 1482 C C . CYS A 1 6 ? 10.996 -2.569 0.503 1.00 0.00 6 CYS A C 7
ATOM 1483 O O . CYS A 1 6 ? 12.121 -2.358 0.951 1.00 0.00 6 CYS A O 7
ATOM 1490 N N . PRO A 1 7 ? 10.154 -3.369 1.100 1.00 0.00 7 PRO A N 7
ATOM 1491 C CA . PRO A 1 7 ? 10.484 -4.084 2.365 1.00 0.00 7 PRO A CA 7
ATOM 1492 C C . PRO A 1 7 ? 11.650 -5.045 2.175 1.00 0.00 7 PRO A C 7
ATOM 1493 O O . PRO A 1 7 ? 11.784 -5.670 1.122 1.00 0.00 7 PRO A O 7
ATOM 1504 N N . ALA A 1 8 ? 12.495 -5.153 3.191 1.00 0.00 8 ALA A N 7
ATOM 1505 C CA . ALA A 1 8 ? 13.651 -6.035 3.110 1.00 0.00 8 ALA A CA 7
ATOM 1506 C C . ALA A 1 8 ? 14.553 -5.622 1.950 1.00 0.00 8 ALA A C 7
ATOM 1507 O O . ALA A 1 8 ? 15.557 -6.276 1.669 1.00 0.00 8 ALA A O 7
ATOM 1514 N N . GLY A 1 9 ? 14.191 -4.528 1.282 1.00 0.00 9 GLY A N 7
ATOM 1515 C CA . GLY A 1 9 ? 14.981 -4.036 0.160 1.00 0.00 9 GLY A CA 7
ATOM 1516 C C . GLY A 1 9 ? 16.139 -3.182 0.655 1.00 0.00 9 GLY A C 7
ATOM 1517 O O . GLY A 1 9 ? 15.939 -2.069 1.139 1.00 0.00 9 GLY A O 7
ATOM 1521 N N . GLY A 1 10 ? 17.353 -3.705 0.522 1.00 0.00 10 GLY A N 7
ATOM 1522 C CA . GLY A 1 10 ? 18.533 -2.969 0.954 1.00 0.00 10 GLY A CA 7
ATOM 1523 C C . GLY A 1 10 ? 18.629 -1.664 0.183 1.00 0.00 10 GLY A C 7
ATOM 1524 O O . GLY A 1 10 ? 19.072 -0.644 0.709 1.00 0.00 10 GLY A O 7
ATOM 1528 N N . GLY A 1 11 ? 18.191 -1.709 -1.070 1.00 0.00 11 GLY A N 7
ATOM 1529 C CA . GLY A 1 11 ? 18.207 -0.530 -1.919 1.00 0.00 11 GLY A CA 7
ATOM 1530 C C . GLY A 1 11 ? 16.813 0.078 -2.004 1.00 0.00 11 GLY A C 7
ATOM 1531 O O . GLY A 1 11 ? 16.213 0.128 -3.078 1.00 0.00 11 GLY A O 7
ATOM 1556 N N . GLU A 1 14 ? 14.741 4.687 -5.407 1.00 0.00 14 GLU A N 7
ATOM 1557 C CA . GLU A 1 14 ? 13.593 4.963 -6.261 1.00 0.00 14 GLU A CA 7
ATOM 1558 C C . GLU A 1 14 ? 12.749 3.707 -6.456 1.00 0.00 14 GLU A C 7
ATOM 1559 O O . GLU A 1 14 ? 11.609 3.783 -6.916 1.00 0.00 14 GLU A O 7
ATOM 1571 N N . GLN A 1 15 ? 13.309 2.551 -6.108 1.00 0.00 15 GLN A N 7
ATOM 1572 C CA . GLN A 1 15 ? 12.584 1.293 -6.258 1.00 0.00 15 GLN A CA 7
ATOM 1573 C C . GLN A 1 15 ? 11.329 1.306 -5.391 1.00 0.00 15 GLN A C 7
ATOM 1574 O O . GLN A 1 15 ? 10.316 0.699 -5.739 1.00 0.00 15 GLN A O 7
ATOM 1600 N N . GLY A 1 17 ? 10.195 1.700 -0.972 1.00 0.00 17 GLY A N 7
ATOM 1601 C CA . GLY A 1 17 ? 10.539 1.933 0.428 1.00 0.00 17 GLY A CA 7
ATOM 1602 C C . GLY A 1 17 ? 11.977 2.408 0.573 1.00 0.00 17 GLY A C 7
ATOM 1603 O O . GLY A 1 17 ? 12.781 2.274 -0.344 1.00 0.00 17 GLY A O 7
ATOM 1618 N N . CYS A 1 19 ? 13.564 5.256 0.392 1.00 0.00 19 CYS A N 7
ATOM 1619 C CA . CYS A 1 19 ? 13.678 6.652 -0.012 1.00 0.00 19 CYS A CA 7
ATOM 1620 C C . CYS A 1 19 ? 12.469 7.088 -0.836 1.00 0.00 19 CYS A C 7
ATOM 1621 O O . CYS A 1 19 ? 12.436 8.204 -1.358 1.00 0.00 19 CYS A O 7
ATOM 1628 N N . CYS A 1 20 ? 11.474 6.213 -0.947 1.00 0.00 20 CYS A N 7
ATOM 1629 C CA . CYS A 1 20 ? 10.271 6.536 -1.708 1.00 0.00 20 CYS A CA 7
ATOM 1630 C C . CYS A 1 20 ? 9.325 7.393 -0.872 1.00 0.00 20 CYS A C 7
ATOM 1631 O O . CYS A 1 20 ? 9.651 8.546 -0.642 1.00 0.00 20 CYS A O 7
ATOM 1639 N N . GLY A 1 1 ? 7.153 4.584 7.543 1.00 0.00 1 GLY A N 8
ATOM 1640 C CA . GLY A 1 1 ? 8.166 5.417 6.833 1.00 0.00 1 GLY A CA 8
ATOM 1641 C C . GLY A 1 1 ? 9.262 4.518 6.270 1.00 0.00 1 GLY A C 8
ATOM 1642 O O . GLY A 1 1 ? 9.216 4.116 5.107 1.00 0.00 1 GLY A O 8
ATOM 1648 N N . ARG A 1 2 ? 10.249 4.204 7.103 1.00 0.00 2 ARG A N 8
ATOM 1649 C CA . ARG A 1 2 ? 11.353 3.353 6.679 1.00 0.00 2 ARG A CA 8
ATOM 1650 C C . ARG A 1 2 ? 10.866 1.931 6.424 1.00 0.00 2 ARG A C 8
ATOM 1651 O O . ARG A 1 2 ? 9.900 1.476 7.037 1.00 0.00 2 ARG A O 8
ATOM 1672 N N . ILE A 1 3 ? 11.537 1.234 5.513 1.00 0.00 3 ILE A N 8
ATOM 1673 C CA . ILE A 1 3 ? 11.164 -0.135 5.183 1.00 0.00 3 ILE A CA 8
ATOM 1674 C C . ILE A 1 3 ? 9.741 -0.183 4.630 1.00 0.00 3 ILE A C 8
ATOM 1675 O O . ILE A 1 3 ? 9.215 -1.256 4.339 1.00 0.00 3 ILE A O 8
ATOM 1691 N N . ASP A 1 4 ? 9.127 0.988 4.490 1.00 0.00 4 ASP A N 8
ATOM 1692 C CA . ASP A 1 4 ? 7.765 1.066 3.973 1.00 0.00 4 ASP A CA 8
ATOM 1693 C C . ASP A 1 4 ? 7.776 1.320 2.470 1.00 0.00 4 ASP A C 8
ATOM 1694 O O . ASP A 1 4 ? 8.151 2.401 2.015 1.00 0.00 4 ASP A O 8
ATOM 1714 N N . CYS A 1 6 ? 9.399 -0.786 0.182 1.00 0.00 6 CYS A N 8
ATOM 1715 C CA . CYS A 1 6 ? 10.328 -1.778 -0.347 1.00 0.00 6 CYS A CA 8
ATOM 1716 C C . CYS A 1 6 ? 10.968 -2.564 0.790 1.00 0.00 6 CYS A C 8
ATOM 1717 O O . CYS A 1 6 ? 12.184 -2.541 0.974 1.00 0.00 6 CYS A O 8
ATOM 1724 N N . PRO A 1 7 ? 10.165 -3.254 1.551 1.00 0.00 7 PRO A N 8
ATOM 1725 C CA . PRO A 1 7 ? 10.646 -4.071 2.704 1.00 0.00 7 PRO A CA 8
ATOM 1726 C C . PRO A 1 7 ? 11.626 -5.156 2.267 1.00 0.00 7 PRO A C 8
ATOM 1727 O O . PRO A 1 7 ? 11.478 -5.746 1.199 1.00 0.00 7 PRO A O 8
ATOM 1738 N N . ALA A 1 8 ? 12.632 -5.406 3.102 1.00 0.00 8 ALA A N 8
ATOM 1739 C CA . ALA A 1 8 ? 13.636 -6.416 2.790 1.00 0.00 8 ALA A CA 8
ATOM 1740 C C . ALA A 1 8 ? 14.488 -5.975 1.602 1.00 0.00 8 ALA A C 8
ATOM 1741 O O . ALA A 1 8 ? 15.465 -6.636 1.250 1.00 0.00 8 ALA A O 8
ATOM 1748 N N . GLY A 1 9 ? 14.113 -4.853 0.991 1.00 0.00 9 GLY A N 8
ATOM 1749 C CA . GLY A 1 9 ? 14.853 -4.334 -0.154 1.00 0.00 9 GLY A CA 8
ATOM 1750 C C . GLY A 1 9 ? 15.975 -3.410 0.298 1.00 0.00 9 GLY A C 8
ATOM 1751 O O . GLY A 1 9 ? 15.866 -2.189 0.190 1.00 0.00 9 GLY A O 8
ATOM 1755 N N . GLY A 1 10 ? 17.056 -4.000 0.800 1.00 0.00 10 GLY A N 8
ATOM 1756 C CA . GLY A 1 10 ? 18.198 -3.217 1.261 1.00 0.00 10 GLY A CA 8
ATOM 1757 C C . GLY A 1 10 ? 18.336 -1.932 0.452 1.00 0.00 10 GLY A C 8
ATOM 1758 O O . GLY A 1 10 ? 18.754 -0.900 0.976 1.00 0.00 10 GLY A O 8
ATOM 1762 N N . GLY A 1 11 ? 17.973 -2.001 -0.824 1.00 0.00 11 GLY A N 8
ATOM 1763 C CA . GLY A 1 11 ? 18.053 -0.835 -1.694 1.00 0.00 11 GLY A CA 8
ATOM 1764 C C . GLY A 1 11 ? 16.694 -0.158 -1.816 1.00 0.00 11 GLY A C 8
ATOM 1765 O O . GLY A 1 11 ? 16.114 -0.105 -2.900 1.00 0.00 11 GLY A O 8
ATOM 1790 N N . GLU A 1 14 ? 14.578 4.343 -5.395 1.00 0.00 14 GLU A N 8
ATOM 1791 C CA . GLU A 1 14 ? 13.390 4.607 -6.193 1.00 0.00 14 GLU A CA 8
ATOM 1792 C C . GLU A 1 14 ? 12.568 3.333 -6.366 1.00 0.00 14 GLU A C 8
ATOM 1793 O O 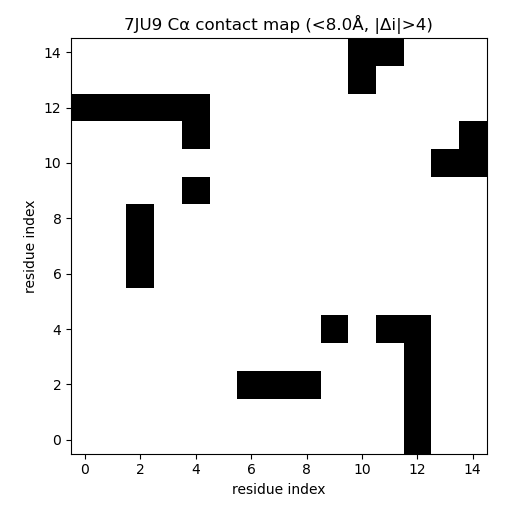. GLU A 1 14 ? 11.457 3.367 -6.892 1.00 0.00 14 GLU A O 8
ATOM 1805 N N . GLN A 1 15 ? 13.123 2.209 -5.925 1.00 0.00 15 GLN A N 8
ATOM 1806 C CA . GLN A 1 15 ? 12.432 0.930 -6.033 1.00 0.00 15 GLN A CA 8
ATOM 1807 C C . GLN A 1 15 ? 11.214 0.900 -5.116 1.00 0.00 15 GLN A C 8
ATOM 1808 O O . GLN A 1 15 ? 10.268 0.146 -5.349 1.00 0.00 15 GLN A O 8
ATOM 1834 N N . GLY A 1 17 ? 10.114 1.708 -0.706 1.00 0.00 17 GLY A N 8
ATOM 1835 C CA . GLY A 1 17 ? 10.493 2.122 0.640 1.00 0.00 17 GLY A CA 8
ATOM 1836 C C . GLY A 1 17 ? 11.961 2.529 0.692 1.00 0.00 17 GLY A C 8
ATOM 1837 O O . GLY A 1 17 ? 12.724 2.250 -0.227 1.00 0.00 17 GLY A O 8
ATOM 1852 N N . CYS A 1 19 ? 13.602 5.284 0.191 1.00 0.00 19 CYS A N 8
ATOM 1853 C CA . CYS A 1 19 ? 13.725 6.626 -0.368 1.00 0.00 19 CYS A CA 8
ATOM 1854 C C . CYS A 1 19 ? 12.565 6.938 -1.312 1.00 0.00 19 CYS A C 8
ATOM 1855 O O . CYS A 1 19 ? 11.994 8.028 -1.265 1.00 0.00 19 CYS A O 8
ATOM 1862 N N . CYS A 1 20 ? 12.225 5.983 -2.173 1.00 0.00 20 CYS A N 8
ATOM 1863 C CA . CYS A 1 20 ? 11.136 6.181 -3.124 1.00 0.00 20 CYS A CA 8
ATOM 1864 C C . CYS A 1 20 ? 9.955 6.873 -2.450 1.00 0.00 20 CYS A C 8
ATOM 1865 O O . CYS A 1 20 ? 9.967 6.973 -1.233 1.00 0.00 20 CYS A O 8
ATOM 1873 N N . GLY A 1 1 ? 6.900 3.576 7.677 1.00 0.00 1 GLY A N 9
ATOM 1874 C CA . GLY A 1 1 ? 7.513 3.671 6.322 1.00 0.00 1 GLY A CA 9
ATOM 1875 C C . GLY A 1 1 ? 8.827 2.898 6.300 1.00 0.00 1 GLY A C 9
ATOM 1876 O O . GLY A 1 1 ? 8.834 1.671 6.209 1.00 0.00 1 GLY A O 9
ATOM 1882 N N . ARG A 1 2 ? 9.935 3.624 6.385 1.00 0.00 2 ARG A N 9
ATOM 1883 C CA . ARG A 1 2 ? 11.252 2.999 6.374 1.00 0.00 2 ARG A CA 9
ATOM 1884 C C . ARG A 1 2 ? 11.248 1.744 5.503 1.00 0.00 2 ARG A C 9
ATOM 1885 O O . ARG A 1 2 ? 11.353 1.829 4.280 1.00 0.00 2 ARG A O 9
ATOM 1906 N N . ILE A 1 3 ? 11.127 0.585 6.139 1.00 0.00 3 ILE A N 9
ATOM 1907 C CA . ILE A 1 3 ? 11.115 -0.681 5.415 1.00 0.00 3 ILE A CA 9
ATOM 1908 C C . ILE A 1 3 ? 9.914 -0.766 4.479 1.00 0.00 3 ILE A C 9
ATOM 1909 O O . ILE A 1 3 ? 10.037 -1.219 3.341 1.00 0.00 3 ILE A O 9
ATOM 1925 N N . ASP A 1 4 ? 8.754 -0.339 4.965 1.00 0.00 4 ASP A N 9
ATOM 1926 C CA . ASP A 1 4 ? 7.545 -0.385 4.155 1.00 0.00 4 ASP A CA 9
ATOM 1927 C C . ASP A 1 4 ? 7.806 0.214 2.778 1.00 0.00 4 ASP A C 9
ATOM 1928 O O . ASP A 1 4 ? 8.469 1.246 2.655 1.00 0.00 4 ASP A O 9
ATOM 1948 N N . CYS A 1 6 ? 9.710 -0.852 0.521 1.00 0.00 6 CYS A N 9
ATOM 1949 C CA . CYS A 1 6 ? 10.891 -1.555 0.030 1.00 0.00 6 CYS A CA 9
ATOM 1950 C C . CYS A 1 6 ? 11.428 -2.510 1.089 1.00 0.00 6 CYS A C 9
ATOM 1951 O O . CYS A 1 6 ? 12.552 -2.351 1.565 1.00 0.00 6 CYS A O 9
ATOM 1958 N N . PRO A 1 7 ? 10.654 -3.494 1.459 1.00 0.00 7 PRO A N 9
ATOM 1959 C CA . PRO A 1 7 ? 11.071 -4.492 2.483 1.00 0.00 7 PRO A CA 9
ATOM 1960 C C . PRO A 1 7 ? 12.348 -5.214 2.069 1.00 0.00 7 PRO A C 9
ATOM 1961 O O . PRO A 1 7 ? 12.522 -5.568 0.903 1.00 0.00 7 PRO A O 9
ATOM 1972 N N . ALA A 1 8 ? 13.241 -5.425 3.030 1.00 0.00 8 ALA A N 9
ATOM 1973 C CA . ALA A 1 8 ? 14.502 -6.103 2.748 1.00 0.00 8 ALA A CA 9
ATOM 1974 C C . ALA A 1 8 ? 15.099 -5.603 1.435 1.00 0.00 8 ALA A C 9
ATOM 1975 O O . ALA A 1 8 ? 15.974 -6.247 0.855 1.00 0.00 8 ALA A O 9
ATOM 1982 N N . GLY A 1 9 ? 14.623 -4.449 0.970 1.00 0.00 9 GLY A N 9
ATOM 1983 C CA . GLY A 1 9 ? 15.119 -3.874 -0.276 1.00 0.00 9 GLY A CA 9
ATOM 1984 C C . GLY A 1 9 ? 16.106 -2.745 0.006 1.00 0.00 9 GLY A C 9
ATOM 1985 O O . GLY A 1 9 ? 15.817 -1.577 -0.254 1.00 0.00 9 GLY A O 9
ATOM 1989 N N . GLY A 1 10 ? 17.272 -3.100 0.540 1.00 0.00 10 GLY A N 9
ATOM 1990 C CA . GLY A 1 10 ? 18.290 -2.103 0.850 1.00 0.00 10 GLY A CA 9
ATOM 1991 C C . GLY A 1 10 ? 18.190 -0.922 -0.107 1.00 0.00 10 GLY A C 9
ATOM 1992 O O . GLY A 1 10 ? 18.067 0.226 0.319 1.00 0.00 10 GLY A O 9
ATOM 1996 N N . GLY A 1 11 ? 18.235 -1.214 -1.402 1.00 0.00 11 GLY A N 9
ATOM 1997 C CA . GLY A 1 11 ? 18.138 -0.171 -2.415 1.00 0.00 11 GLY A CA 9
ATOM 1998 C C . GLY A 1 11 ? 16.691 0.272 -2.585 1.00 0.00 11 GLY A C 9
ATOM 1999 O O . GLY A 1 11 ? 16.185 0.363 -3.704 1.00 0.00 11 GLY A O 9
ATOM 2024 N N . GLU A 1 14 ? 15.357 3.377 -5.751 1.00 0.00 14 GLU A N 9
ATOM 2025 C CA . GLU A 1 14 ? 14.806 3.306 -7.098 1.00 0.00 14 GLU A CA 9
ATOM 2026 C C . GLU A 1 14 ? 13.517 2.488 -7.116 1.00 0.00 14 GLU A C 9
ATOM 2027 O O . GLU A 1 14 ? 12.900 2.309 -8.166 1.00 0.00 14 GLU A O 9
ATOM 2039 N N . GLN A 1 15 ? 13.122 1.987 -5.952 1.00 0.00 15 GLN A N 9
ATOM 2040 C CA . GLN A 1 15 ? 11.910 1.181 -5.855 1.00 0.00 15 GLN A CA 9
ATOM 2041 C C . GLN A 1 15 ? 10.912 1.774 -4.854 1.00 0.00 15 GLN A C 9
ATOM 2042 O O . GLN A 1 15 ? 10.104 1.046 -4.280 1.00 0.00 15 GLN A O 9
ATOM 2068 N N . GLY A 1 17 ? 9.211 2.856 -1.624 1.00 0.00 17 GLY A N 9
ATOM 2069 C CA . GLY A 1 17 ? 9.333 2.396 -0.243 1.00 0.00 17 GLY A CA 9
ATOM 2070 C C . GLY A 1 17 ? 10.545 3.022 0.443 1.00 0.00 17 GLY A C 9
ATOM 2071 O O . GLY A 1 17 ? 10.889 4.169 0.191 1.00 0.00 17 GLY A O 9
ATOM 2086 N N . CYS A 1 19 ? 13.234 4.698 1.016 1.00 0.00 19 CYS A N 9
ATOM 2087 C CA . CYS A 1 19 ? 13.514 6.133 0.875 1.00 0.00 19 CYS A CA 9
ATOM 2088 C C . CYS A 1 19 ? 12.268 6.912 0.445 1.00 0.00 19 CYS A C 9
ATOM 2089 O O . CYS A 1 19 ? 12.050 8.041 0.883 1.00 0.00 19 CYS A O 9
ATOM 2096 N N . CYS A 1 20 ? 11.461 6.306 -0.421 1.00 0.00 20 CYS A N 9
ATOM 2097 C CA . CYS A 1 20 ? 10.243 6.954 -0.914 1.00 0.00 20 CYS A CA 9
ATOM 2098 C C . CYS A 1 20 ? 9.665 7.887 0.145 1.00 0.00 20 CYS A C 9
ATOM 2099 O O . CYS A 1 20 ? 9.551 7.461 1.280 1.00 0.00 20 CYS A O 9
ATOM 2107 N N . GLY A 1 1 ? 16.191 3.624 8.518 1.00 0.00 1 GLY A N 10
ATOM 2108 C CA . GLY A 1 1 ? 15.128 3.946 7.524 1.00 0.00 1 GLY A CA 10
ATOM 2109 C C . GLY A 1 1 ? 15.390 3.180 6.232 1.00 0.00 1 GLY A C 10
ATOM 2110 O O . GLY A 1 1 ? 14.608 3.257 5.284 1.00 0.00 1 GLY A O 10
ATOM 2116 N N . ARG A 1 2 ? 16.497 2.446 6.199 1.00 0.00 2 ARG A N 10
ATOM 2117 C CA . ARG A 1 2 ? 16.854 1.675 5.017 1.00 0.00 2 ARG A CA 10
ATOM 2118 C C . ARG A 1 2 ? 15.893 0.506 4.821 1.00 0.00 2 ARG A C 10
ATOM 2119 O O . ARG A 1 2 ? 15.810 -0.067 3.735 1.00 0.00 2 ARG A O 10
ATOM 2140 N N . ILE A 1 3 ? 15.166 0.164 5.875 1.00 0.00 3 ILE A N 10
ATOM 2141 C CA . ILE A 1 3 ? 14.208 -0.930 5.805 1.00 0.00 3 ILE A CA 10
ATOM 2142 C C . ILE A 1 3 ? 12.783 -0.392 5.726 1.00 0.00 3 ILE A C 10
ATOM 2143 O O . ILE A 1 3 ? 11.819 -1.157 5.719 1.00 0.00 3 ILE A O 10
ATOM 2159 N N . ASP A 1 4 ? 12.658 0.931 5.667 1.00 0.00 4 ASP A N 10
ATOM 2160 C CA . ASP A 1 4 ? 11.344 1.561 5.592 1.00 0.00 4 ASP A CA 10
ATOM 2161 C C . ASP A 1 4 ? 10.652 1.194 4.282 1.00 0.00 4 ASP A C 10
ATOM 2162 O O . ASP A 1 4 ? 11.286 1.139 3.229 1.00 0.00 4 ASP A O 10
ATOM 2182 N N . CYS A 1 6 ? 9.587 -0.450 1.277 1.00 0.00 6 CYS A N 10
ATOM 2183 C CA . CYS A 1 6 ? 10.194 -1.540 0.519 1.00 0.00 6 CYS A CA 10
ATOM 2184 C C . CYS A 1 6 ? 10.884 -2.525 1.455 1.00 0.00 6 CYS A C 10
ATOM 2185 O O . CYS A 1 6 ? 12.062 -2.372 1.786 1.00 0.00 6 CYS A O 10
ATOM 2192 N N . PRO A 1 7 ? 10.174 -3.530 1.886 1.00 0.00 7 PRO A N 10
ATOM 2193 C CA . PRO A 1 7 ? 10.717 -4.568 2.809 1.00 0.00 7 PRO A CA 10
ATOM 2194 C C . PRO A 1 7 ? 11.821 -5.394 2.155 1.00 0.00 7 PRO A C 10
ATOM 2195 O O . PRO A 1 7 ? 11.770 -5.680 0.959 1.00 0.00 7 PRO A O 10
ATOM 2206 N N . ALA A 1 8 ? 12.815 -5.778 2.949 1.00 0.00 8 ALA A N 10
ATOM 2207 C CA . ALA A 1 8 ? 13.924 -6.573 2.436 1.00 0.00 8 ALA A CA 10
ATOM 2208 C C . ALA A 1 8 ? 14.444 -5.994 1.122 1.00 0.00 8 ALA A C 10
ATOM 2209 O O . ALA A 1 8 ? 15.182 -6.655 0.392 1.00 0.00 8 ALA A O 10
ATOM 2216 N N . GLY A 1 9 ? 14.056 -4.756 0.829 1.00 0.00 9 GLY A N 10
ATOM 2217 C CA . GLY A 1 9 ? 14.493 -4.102 -0.400 1.00 0.00 9 GLY A CA 10
ATOM 2218 C C . GLY A 1 9 ? 15.905 -3.548 -0.250 1.00 0.00 9 GLY A C 10
ATOM 2219 O O . GLY A 1 9 ? 16.497 -3.064 -1.214 1.00 0.00 9 GLY A O 10
ATOM 2223 N N . GLY A 1 10 ? 16.439 -3.621 0.965 1.00 0.00 10 GLY A N 10
ATOM 2224 C CA . GLY A 1 10 ? 17.784 -3.126 1.228 1.00 0.00 10 GLY A CA 10
ATOM 2225 C C . GLY A 1 10 ? 17.974 -1.722 0.660 1.00 0.00 10 GLY A C 10
ATOM 2226 O O . GLY A 1 10 ? 17.839 -0.729 1.375 1.00 0.00 10 GLY A O 10
ATOM 2230 N N . GLY A 1 11 ? 18.290 -1.650 -0.631 1.00 0.00 11 GLY A N 10
ATOM 2231 C CA . GLY A 1 11 ? 18.498 -0.365 -1.291 1.00 0.00 11 GLY A CA 10
ATOM 2232 C C . GLY A 1 11 ? 17.307 0.561 -1.066 1.00 0.00 11 GLY A C 10
ATOM 2233 O O . GLY A 1 11 ? 17.443 1.784 -1.088 1.00 0.00 11 GLY A O 10
ATOM 2258 N N . GLU A 1 14 ? 14.368 4.121 -5.232 1.00 0.00 14 GLU A N 10
ATOM 2259 C CA . GLU A 1 14 ? 13.113 4.465 -5.891 1.00 0.00 14 GLU A CA 10
ATOM 2260 C C . GLU A 1 14 ? 12.217 3.235 -6.020 1.00 0.00 14 GLU A C 10
ATOM 2261 O O . GLU A 1 14 ? 11.053 3.345 -6.399 1.00 0.00 14 GLU A O 10
ATOM 2273 N N . GLN A 1 15 ? 12.766 2.066 -5.709 1.00 0.00 15 GLN A N 10
ATOM 2274 C CA . GLN A 1 15 ? 12.004 0.825 -5.791 1.00 0.00 15 GLN A CA 10
ATOM 2275 C C . GLN A 1 15 ? 10.951 0.767 -4.687 1.00 0.00 15 GLN A C 10
ATOM 2276 O O . GLN A 1 15 ? 10.303 -0.260 -4.483 1.00 0.00 15 GLN A O 10
ATOM 2302 N N . GLY A 1 17 ? 9.903 2.084 -0.466 1.00 0.00 17 GLY A N 10
ATOM 2303 C CA . GLY A 1 17 ? 10.440 2.508 0.824 1.00 0.00 17 GLY A CA 10
ATOM 2304 C C . GLY A 1 17 ? 11.931 2.797 0.728 1.00 0.00 17 GLY A C 10
ATOM 2305 O O . GLY A 1 17 ? 12.644 2.171 -0.049 1.00 0.00 17 GLY A O 10
ATOM 2320 N N . CYS A 1 19 ? 13.980 5.481 -0.450 1.00 0.00 19 CYS A N 10
ATOM 2321 C CA . CYS A 1 19 ? 14.194 6.740 -1.157 1.00 0.00 19 CYS A CA 10
ATOM 2322 C C . CYS A 1 19 ? 13.135 6.960 -2.236 1.00 0.00 19 CYS A C 10
ATOM 2323 O O . CYS A 1 19 ? 13.258 7.869 -3.058 1.00 0.00 19 CYS A O 10
ATOM 2330 N N . CYS A 1 20 ? 12.092 6.134 -2.231 1.00 0.00 20 CYS A N 10
ATOM 2331 C CA . CYS A 1 20 ? 11.025 6.269 -3.221 1.00 0.00 20 CYS A CA 10
ATOM 2332 C C . CYS A 1 20 ? 9.895 7.147 -2.684 1.00 0.00 20 CYS A C 10
ATOM 2333 O O . CYS A 1 20 ? 10.048 7.676 -1.594 1.00 0.00 20 CYS A O 10
ATOM 2341 N N . GLY A 1 1 ? 8.606 4.300 4.921 1.00 0.00 1 GLY A N 11
ATOM 2342 C CA . GLY A 1 1 ? 9.323 3.851 6.149 1.00 0.00 1 GLY A CA 11
ATOM 2343 C C . GLY A 1 1 ? 10.592 3.104 5.756 1.00 0.00 1 GLY A C 11
ATOM 2344 O O . GLY A 1 1 ? 10.854 2.006 6.245 1.00 0.00 1 GLY A O 11
ATOM 2350 N N . ARG A 1 2 ? 11.375 3.706 4.866 1.00 0.00 2 ARG A N 11
ATOM 2351 C CA . ARG A 1 2 ? 12.615 3.086 4.412 1.00 0.00 2 ARG A CA 11
ATOM 2352 C C . ARG A 1 2 ? 12.462 1.570 4.339 1.00 0.00 2 ARG A C 11
ATOM 2353 O O . ARG A 1 2 ? 12.024 1.030 3.322 1.00 0.00 2 ARG A O 11
ATOM 2374 N N . ILE A 1 3 ? 12.822 0.890 5.422 1.00 0.00 3 ILE A N 11
ATOM 2375 C CA . ILE A 1 3 ? 12.722 -0.564 5.467 1.00 0.00 3 ILE A CA 11
ATOM 2376 C C . ILE A 1 3 ? 11.267 -1.005 5.355 1.00 0.00 3 ILE A C 11
ATOM 2377 O O . ILE A 1 3 ? 10.946 -1.945 4.626 1.00 0.00 3 ILE A O 11
ATOM 2393 N N . ASP A 1 4 ? 10.389 -0.321 6.081 1.00 0.00 4 ASP A N 11
ATOM 2394 C CA . ASP A 1 4 ? 8.969 -0.650 6.054 1.00 0.00 4 ASP A CA 11
ATOM 2395 C C . ASP A 1 4 ? 8.399 -0.447 4.654 1.00 0.00 4 ASP A C 11
ATOM 2396 O O . ASP A 1 4 ? 7.539 -1.207 4.206 1.00 0.00 4 ASP A O 11
ATOM 2416 N N . CYS A 1 6 ? 10.357 -0.331 1.844 1.00 0.00 6 CYS A N 11
ATOM 2417 C CA . CYS A 1 6 ? 11.083 -1.234 0.958 1.00 0.00 6 CYS A CA 11
ATOM 2418 C C . CYS A 1 6 ? 10.700 -2.680 1.268 1.00 0.00 6 CYS A C 11
ATOM 2419 O O . CYS A 1 6 ? 10.578 -3.059 2.433 1.00 0.00 6 CYS A O 11
ATOM 2426 N N . PRO A 1 7 ? 10.499 -3.477 0.255 1.00 0.00 7 PRO A N 11
ATOM 2427 C CA . PRO A 1 7 ? 10.110 -4.908 0.416 1.00 0.00 7 PRO A CA 11
ATOM 2428 C C . PRO A 1 7 ? 11.272 -5.767 0.907 1.00 0.00 7 PRO A C 11
ATOM 2429 O O . PRO A 1 7 ? 11.614 -6.777 0.290 1.00 0.00 7 PRO A O 11
ATOM 2440 N N . ALA A 1 8 ? 11.876 -5.359 2.017 1.00 0.00 8 ALA A N 11
ATOM 2441 C CA . ALA A 1 8 ? 12.998 -6.100 2.583 1.00 0.00 8 ALA A CA 11
ATOM 2442 C C . ALA A 1 8 ? 14.296 -5.736 1.870 1.00 0.00 8 ALA A C 11
ATOM 2443 O O . ALA A 1 8 ? 15.380 -6.145 2.286 1.00 0.00 8 ALA A O 11
ATOM 2450 N N . GLY A 1 9 ? 14.177 -4.964 0.795 1.00 0.00 9 GLY A N 11
ATOM 2451 C CA . GLY A 1 9 ? 15.349 -4.550 0.031 1.00 0.00 9 GLY A CA 11
ATOM 2452 C C . GLY A 1 9 ? 16.137 -3.480 0.780 1.00 0.00 9 GLY A C 11
ATOM 2453 O O . GLY A 1 9 ? 15.575 -2.480 1.227 1.00 0.00 9 GLY A O 11
ATOM 2457 N N . GLY A 1 10 ? 17.441 -3.698 0.913 1.00 0.00 10 GLY A N 11
ATOM 2458 C CA . GLY A 1 10 ? 18.297 -2.744 1.608 1.00 0.00 10 GLY A CA 11
ATOM 2459 C C . GLY A 1 10 ? 18.322 -1.404 0.883 1.00 0.00 10 GLY A C 11
ATOM 2460 O O . GLY A 1 10 ? 18.311 -0.346 1.512 1.00 0.00 10 GLY A O 11
ATOM 2464 N N . GLY A 1 11 ? 18.357 -1.455 -0.445 1.00 0.00 11 GLY A N 11
ATOM 2465 C CA . GLY A 1 11 ? 18.379 -0.239 -1.247 1.00 0.00 11 GLY A CA 11
ATOM 2466 C C . GLY A 1 11 ? 17.088 0.552 -1.075 1.00 0.00 11 GLY A C 11
ATOM 2467 O O . GLY A 1 11 ? 17.104 1.781 -1.004 1.00 0.00 11 GLY A O 11
ATOM 2492 N N . GLU A 1 14 ? 14.078 3.908 -5.301 1.00 0.00 14 GLU A N 11
ATOM 2493 C CA . GLU A 1 14 ? 12.802 4.179 -5.952 1.00 0.00 14 GLU A CA 11
ATOM 2494 C C . GLU A 1 14 ? 11.864 2.983 -5.811 1.00 0.00 14 GLU A C 11
ATOM 2495 O O . GLU A 1 14 ? 10.659 3.099 -6.031 1.00 0.00 14 GLU A O 11
ATOM 2507 N N . GLN A 1 15 ? 12.426 1.837 -5.445 1.00 0.00 15 GLN A N 11
ATOM 2508 C CA . GLN A 1 15 ? 11.628 0.628 -5.268 1.00 0.00 15 GLN A CA 11
ATOM 2509 C C . GLN A 1 15 ? 10.527 0.858 -4.238 1.00 0.00 15 GLN A C 11
ATOM 2510 O O . GLN A 1 15 ? 9.490 0.195 -4.265 1.00 0.00 15 GLN A O 11
ATOM 2536 N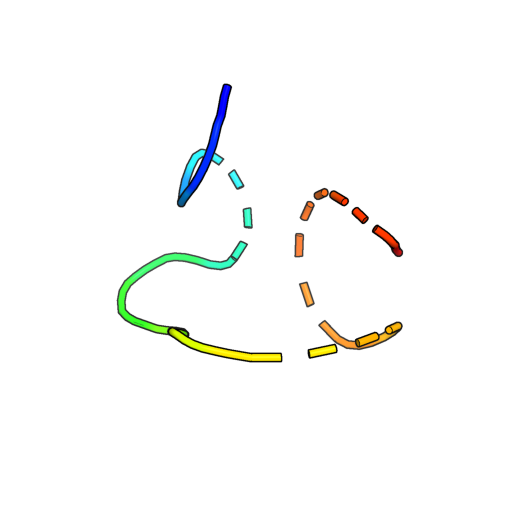 N . GLY A 1 17 ? 10.171 2.264 0.090 1.00 0.00 17 GLY A N 11
ATOM 2537 C CA . GLY A 1 17 ? 10.754 2.815 1.307 1.00 0.00 17 GLY A CA 11
ATOM 2538 C C . GLY A 1 17 ? 12.266 2.960 1.169 1.00 0.00 17 GLY A C 11
ATOM 2539 O O . GLY A 1 17 ? 12.965 1.998 0.851 1.00 0.00 17 GLY A O 11
ATOM 2554 N N . CYS A 1 19 ? 13.981 5.741 -0.689 1.00 0.00 19 CYS A N 11
ATOM 2555 C CA . CYS A 1 19 ? 14.166 6.926 -1.517 1.00 0.00 19 CYS A CA 11
ATOM 2556 C C . CYS A 1 19 ? 13.114 6.994 -2.621 1.00 0.00 19 CYS A C 11
ATOM 2557 O O . CYS A 1 19 ? 13.372 7.529 -3.700 1.00 0.00 19 CYS A O 11
ATOM 2564 N N . CYS A 1 20 ? 11.933 6.451 -2.346 1.00 0.00 20 CYS A N 11
ATOM 2565 C CA . CYS A 1 20 ? 10.851 6.465 -3.324 1.00 0.00 20 CYS A CA 11
ATOM 2566 C C . CYS A 1 20 ? 10.335 7.886 -3.534 1.00 0.00 20 CYS A C 11
ATOM 2567 O O . CYS A 1 20 ? 9.886 8.176 -4.629 1.00 0.00 20 CYS A O 11
ATOM 2575 N N . GLY A 1 1 ? 8.535 6.325 5.979 1.00 0.00 1 GLY A N 12
ATOM 2576 C CA . GLY A 1 1 ? 9.008 5.018 6.518 1.00 0.00 1 GLY A CA 12
ATOM 2577 C C . GLY A 1 1 ? 9.904 4.336 5.491 1.00 0.00 1 GLY A C 12
ATOM 2578 O O . GLY A 1 1 ? 9.485 4.077 4.362 1.00 0.00 1 GLY A O 12
ATOM 2584 N N . ARG A 1 2 ? 11.139 4.048 5.887 1.00 0.00 2 ARG A N 12
ATOM 2585 C CA . ARG A 1 2 ? 12.086 3.392 4.993 1.00 0.00 2 ARG A CA 12
ATOM 2586 C C . ARG A 1 2 ? 11.569 2.016 4.582 1.00 0.00 2 ARG A C 12
ATOM 2587 O O . ARG A 1 2 ? 11.658 1.632 3.415 1.00 0.00 2 ARG A O 12
ATOM 2608 N N . ILE A 1 3 ? 11.031 1.279 5.548 1.00 0.00 3 ILE A N 12
ATOM 2609 C CA . ILE A 1 3 ? 10.500 -0.051 5.275 1.00 0.00 3 ILE A CA 12
ATOM 2610 C C . ILE A 1 3 ? 9.233 0.040 4.430 1.00 0.00 3 ILE A C 12
ATOM 2611 O O . ILE A 1 3 ? 8.864 -0.914 3.744 1.00 0.00 3 ILE A O 12
ATOM 2627 N N . ASP A 1 4 ? 8.574 1.192 4.485 1.00 0.00 4 ASP A N 12
ATOM 2628 C CA . ASP A 1 4 ? 7.350 1.396 3.718 1.00 0.00 4 ASP A CA 12
ATOM 2629 C C . ASP A 1 4 ? 7.656 1.468 2.226 1.00 0.00 4 ASP A C 12
ATOM 2630 O O . ASP A 1 4 ? 8.145 2.483 1.731 1.00 0.00 4 ASP A O 12
ATOM 2650 N N . CYS A 1 6 ? 9.859 -0.522 0.180 1.00 0.00 6 CYS A N 12
ATOM 2651 C CA . CYS A 1 6 ? 10.917 -1.495 -0.069 1.00 0.00 6 CYS A CA 12
ATOM 2652 C C . CYS A 1 6 ? 10.788 -2.679 0.885 1.00 0.00 6 CYS A C 12
ATOM 2653 O O . CYS A 1 6 ? 11.070 -2.556 2.077 1.00 0.00 6 CYS A O 12
ATOM 2660 N N . PRO A 1 7 ? 10.375 -3.810 0.383 1.00 0.00 7 PRO A N 12
ATOM 2661 C CA . PRO A 1 7 ? 10.218 -5.048 1.199 1.00 0.00 7 PRO A CA 12
ATOM 2662 C C . PRO A 1 7 ? 11.558 -5.571 1.712 1.00 0.00 7 PRO A C 12
ATOM 2663 O O . PRO A 1 7 ? 12.269 -6.284 1.005 1.00 0.00 7 PRO A O 12
ATOM 2674 N N . ALA A 1 8 ? 11.895 -5.212 2.947 1.00 0.00 8 ALA A N 12
ATOM 2675 C CA . ALA A 1 8 ? 13.153 -5.646 3.542 1.00 0.00 8 ALA A CA 12
ATOM 2676 C C . ALA A 1 8 ? 14.294 -5.522 2.535 1.00 0.00 8 ALA A C 12
ATOM 2677 O O . ALA A 1 8 ? 15.327 -6.176 2.671 1.00 0.00 8 ALA A O 12
ATOM 2684 N N . GLY A 1 9 ? 14.096 -4.678 1.528 1.00 0.00 9 GLY A N 12
ATOM 2685 C CA . GLY A 1 9 ? 15.117 -4.472 0.508 1.00 0.00 9 GLY A CA 12
ATOM 2686 C C . GLY A 1 9 ? 16.068 -3.348 0.905 1.00 0.00 9 GLY A C 12
ATOM 2687 O O . GLY A 1 9 ? 15.639 -2.224 1.173 1.00 0.00 9 GLY A O 12
ATOM 2691 N N . GLY A 1 10 ? 17.360 -3.657 0.942 1.00 0.00 10 GLY A N 12
ATOM 2692 C CA . GLY A 1 10 ? 18.362 -2.666 1.316 1.00 0.00 10 GLY A CA 12
ATOM 2693 C C . GLY A 1 10 ? 18.392 -1.517 0.313 1.00 0.00 10 GLY A C 12
ATOM 2694 O O . GLY A 1 10 ? 18.595 -0.362 0.685 1.00 0.00 10 GLY A O 12
ATOM 2698 N N . GLY A 1 11 ? 18.188 -1.843 -0.958 1.00 0.00 11 GLY A N 12
ATOM 2699 C CA . GLY A 1 11 ? 18.191 -0.829 -2.006 1.00 0.00 11 GLY A CA 12
ATOM 2700 C C . GLY A 1 11 ? 16.792 -0.261 -2.218 1.00 0.00 11 GLY A C 12
ATOM 2701 O O . GLY A 1 11 ? 16.303 -0.195 -3.347 1.00 0.00 11 GLY A O 12
ATOM 2726 N N . GLU A 1 14 ? 14.358 3.740 -5.705 1.00 0.00 14 GLU A N 12
ATOM 2727 C CA . GLU A 1 14 ? 13.120 4.005 -6.429 1.00 0.00 14 GLU A CA 12
ATOM 2728 C C . GLU A 1 14 ? 12.129 2.862 -6.233 1.00 0.00 14 GLU A C 12
ATOM 2729 O O . GLU A 1 14 ? 10.932 3.017 -6.473 1.00 0.00 14 GLU A O 12
ATOM 2741 N N . GLN A 1 15 ? 12.638 1.713 -5.797 1.00 0.00 15 GLN A N 12
ATOM 2742 C CA . GLN A 1 15 ? 11.788 0.550 -5.572 1.00 0.00 15 GLN A CA 12
ATOM 2743 C C . GLN A 1 15 ? 10.659 0.891 -4.603 1.00 0.00 15 GLN A C 12
ATOM 2744 O O . GLN A 1 15 ? 9.613 0.242 -4.603 1.00 0.00 15 GLN A O 12
ATOM 2770 N N . GLY A 1 17 ? 9.939 2.414 -0.392 1.00 0.00 17 GLY A N 12
ATOM 2771 C CA . GLY A 1 17 ? 10.473 2.803 0.909 1.00 0.00 17 GLY A CA 12
ATOM 2772 C C . GLY A 1 17 ? 11.991 2.937 0.855 1.00 0.00 17 GLY A C 12
ATOM 2773 O O . GLY A 1 17 ? 12.649 2.320 0.017 1.00 0.00 17 GLY A O 12
ATOM 2788 N N . CYS A 1 19 ? 13.925 5.630 0.088 1.00 0.00 19 CYS A N 12
ATOM 2789 C CA . CYS A 1 19 ? 14.213 6.937 -0.493 1.00 0.00 19 CYS A CA 12
ATOM 2790 C C . CYS A 1 19 ? 13.009 7.474 -1.260 1.00 0.00 19 CYS A C 12
ATOM 2791 O O . CYS A 1 19 ? 12.823 8.686 -1.366 1.00 0.00 19 CYS A O 12
ATOM 2798 N N . CYS A 1 20 ? 12.198 6.569 -1.797 1.00 0.00 20 CYS A N 12
ATOM 2799 C CA . CYS A 1 20 ? 11.018 6.967 -2.555 1.0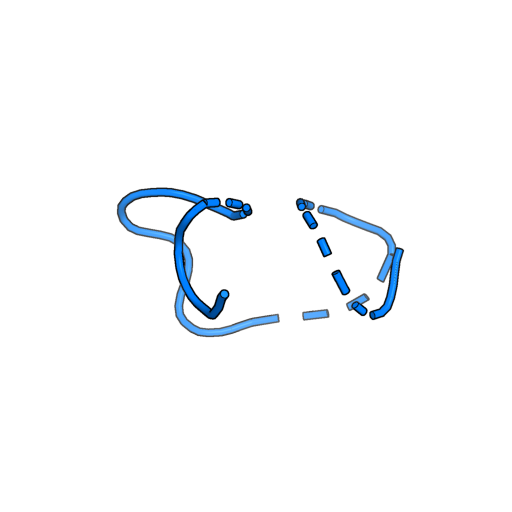0 0.00 20 CYS A CA 12
ATOM 2800 C C . CYS A 1 20 ? 10.431 8.259 -1.993 1.00 0.00 20 CYS A C 12
ATOM 2801 O O . CYS A 1 20 ? 9.738 8.184 -0.992 1.00 0.00 20 CYS A O 12
ATOM 2809 N N . GLY A 1 1 ? 17.059 2.244 10.864 1.00 0.00 1 GLY A N 13
ATOM 2810 C CA . GLY A 1 1 ? 16.634 1.158 9.935 1.00 0.00 1 GLY A CA 13
ATOM 2811 C C . GLY A 1 1 ? 16.611 1.689 8.508 1.00 0.00 1 GLY A C 13
ATOM 2812 O O . GLY A 1 1 ? 15.637 2.311 8.082 1.00 0.00 1 GLY A O 13
ATOM 2818 N N . ARG A 1 2 ? 17.689 1.440 7.770 1.00 0.00 2 ARG A N 13
ATOM 2819 C CA . ARG A 1 2 ? 17.779 1.897 6.388 1.00 0.00 2 ARG A CA 13
ATOM 2820 C C . ARG A 1 2 ? 16.725 1.209 5.526 1.00 0.00 2 ARG A C 13
ATOM 2821 O O . ARG A 1 2 ? 16.147 1.822 4.628 1.00 0.00 2 ARG A O 13
ATOM 2842 N N . ILE A 1 3 ? 16.482 -0.067 5.805 1.00 0.00 3 ILE A N 13
ATOM 2843 C CA . ILE A 1 3 ? 15.493 -0.829 5.049 1.00 0.00 3 ILE A CA 13
ATOM 2844 C C . ILE A 1 3 ? 14.112 -0.693 5.681 1.00 0.00 3 ILE A C 13
ATOM 2845 O O . ILE A 1 3 ? 13.199 -1.456 5.369 1.00 0.00 3 ILE A O 13
ATOM 2861 N N . ASP A 1 4 ? 13.969 0.282 6.572 1.00 0.00 4 ASP A N 13
ATOM 2862 C CA . ASP A 1 4 ? 12.693 0.510 7.241 1.00 0.00 4 ASP A CA 13
ATOM 2863 C C . ASP A 1 4 ? 11.625 0.922 6.232 1.00 0.00 4 ASP A C 13
ATOM 2864 O O . ASP A 1 4 ? 10.462 0.542 6.355 1.00 0.00 4 ASP A O 13
ATOM 2884 N N . CYS A 1 6 ? 11.638 0.316 2.767 1.00 0.00 6 CYS A N 13
ATOM 2885 C CA . CYS A 1 6 ? 11.332 -0.825 1.912 1.00 0.00 6 CYS A CA 13
ATOM 2886 C C . CYS A 1 6 ? 11.170 -2.087 2.751 1.00 0.00 6 CYS A C 13
ATOM 2887 O O . CYS A 1 6 ? 11.852 -2.267 3.761 1.00 0.00 6 CYS A O 13
ATOM 2894 N N . PRO A 1 7 ? 10.275 -2.951 2.356 1.00 0.00 7 PRO A N 13
ATOM 2895 C CA . PRO A 1 7 ? 10.006 -4.225 3.082 1.00 0.00 7 PRO A CA 13
ATOM 2896 C C . PRO A 1 7 ? 11.104 -5.261 2.847 1.00 0.00 7 PRO A C 13
ATOM 2897 O O . PRO A 1 7 ? 10.822 -6.414 2.522 1.00 0.00 7 PRO A O 13
ATOM 2908 N N . ALA A 1 8 ? 12.353 -4.842 3.017 1.00 0.00 8 ALA A N 13
ATOM 2909 C CA . ALA A 1 8 ? 13.485 -5.741 2.821 1.00 0.00 8 ALA A CA 13
ATOM 2910 C C . ALA A 1 8 ? 13.943 -5.715 1.366 1.00 0.00 8 ALA A C 13
ATOM 2911 O O . ALA A 1 8 ? 14.401 -6.726 0.833 1.00 0.00 8 ALA A O 13
ATOM 2918 N N . GLY A 1 9 ? 13.817 -4.556 0.731 1.00 0.00 9 GLY A N 13
ATOM 2919 C CA . GLY A 1 9 ? 14.225 -4.410 -0.662 1.00 0.00 9 GLY A CA 13
ATOM 2920 C C . GLY A 1 9 ? 15.705 -4.055 -0.762 1.00 0.00 9 GLY A C 13
ATOM 2921 O O . GLY A 1 9 ? 16.214 -3.779 -1.848 1.00 0.00 9 GLY A O 13
ATOM 2925 N N . GLY A 1 10 ? 16.388 -4.064 0.377 1.00 0.00 10 GLY A N 13
ATOM 2926 C CA . GLY A 1 10 ? 17.810 -3.740 0.407 1.00 0.00 10 GLY A CA 13
ATOM 2927 C C . GLY A 1 10 ? 18.026 -2.234 0.308 1.00 0.00 10 GLY A C 13
ATOM 2928 O O . GLY A 1 10 ? 17.879 -1.511 1.294 1.00 0.00 10 GLY A O 13
ATOM 2932 N N . GLY A 1 11 ? 18.376 -1.768 -0.886 1.00 0.00 11 GLY A N 13
ATOM 2933 C CA . GLY A 1 11 ? 18.601 -0.343 -1.102 1.00 0.00 11 GLY A CA 13
ATOM 2934 C C . GLY A 1 11 ? 17.349 0.464 -0.771 1.00 0.00 11 GLY A C 13
ATOM 2935 O O . GLY A 1 11 ? 17.428 1.524 -0.153 1.00 0.00 11 GLY A O 13
ATOM 2960 N N . GLU A 1 14 ? 14.490 4.462 -5.071 1.00 0.00 14 GLU A N 13
ATOM 2961 C CA . GLU A 1 14 ? 13.246 4.752 -5.774 1.00 0.00 14 GLU A CA 13
ATOM 2962 C C . GLU A 1 14 ? 12.500 3.462 -6.099 1.00 0.00 14 GLU A C 13
ATOM 2963 O O . GLU A 1 14 ? 11.340 3.490 -6.506 1.00 0.00 14 GLU A O 13
ATOM 2975 N N . GLN A 1 15 ? 13.177 2.332 -5.915 1.00 0.00 15 GLN A N 13
ATOM 2976 C CA . GLN A 1 15 ? 12.566 1.036 -6.190 1.00 0.00 15 GLN A CA 13
ATOM 2977 C C . GLN A 1 15 ? 11.412 0.773 -5.229 1.00 0.00 15 GLN A C 13
ATOM 2978 O O . GLN A 1 15 ? 10.670 -0.199 -5.384 1.00 0.00 15 GLN A O 13
ATOM 3004 N N . GLY A 1 17 ? 9.696 2.103 -0.960 1.00 0.00 17 GLY A N 13
ATOM 3005 C CA . GLY A 1 17 ? 9.999 2.598 0.378 1.00 0.00 17 GLY A CA 13
ATOM 3006 C C . GLY A 1 17 ? 11.363 3.279 0.411 1.00 0.00 17 GLY A C 13
ATOM 3007 O O . GLY A 1 17 ? 11.648 4.160 -0.401 1.00 0.00 17 GLY A O 13
ATOM 3022 N N . CYS A 1 19 ? 13.815 5.136 -0.175 1.00 0.00 19 CYS A N 13
ATOM 3023 C CA . CYS A 1 19 ? 13.842 6.501 -0.687 1.00 0.00 19 CYS A CA 13
ATOM 3024 C C . CYS A 1 19 ? 12.758 6.721 -1.737 1.00 0.00 19 CYS A C 13
ATOM 3025 O O . CYS A 1 19 ? 12.523 7.852 -2.161 1.00 0.00 19 CYS A O 13
ATOM 3032 N N . CYS A 1 20 ? 12.121 5.638 -2.169 1.00 0.00 20 CYS A N 13
ATOM 3033 C CA . CYS A 1 20 ? 11.065 5.735 -3.172 1.00 0.00 20 CYS A CA 13
ATOM 3034 C C . CYS A 1 20 ? 9.838 6.431 -2.591 1.00 0.00 20 CYS A C 13
ATOM 3035 O O . CYS A 1 20 ? 9.779 6.573 -1.382 1.00 0.00 20 CYS A O 13
ATOM 3043 N N . GLY A 1 1 ? 15.472 -0.964 10.744 1.00 0.00 1 GLY A N 14
ATOM 3044 C CA . GLY A 1 1 ? 14.459 -1.152 9.667 1.00 0.00 1 GLY A CA 14
ATOM 3045 C C . GLY A 1 1 ? 14.956 -0.500 8.383 1.00 0.00 1 GLY A C 14
ATOM 3046 O O . GLY A 1 1 ? 14.420 0.519 7.945 1.00 0.00 1 GLY A O 14
ATOM 3052 N N . ARG A 1 2 ? 15.981 -1.094 7.779 1.00 0.00 2 ARG A N 14
ATOM 3053 C CA . ARG A 1 2 ? 16.543 -0.559 6.545 1.00 0.00 2 ARG A CA 14
ATOM 3054 C C . ARG A 1 2 ? 15.485 -0.521 5.448 1.00 0.00 2 ARG A C 14
ATOM 3055 O O . ARG A 1 2 ? 15.462 0.395 4.626 1.00 0.00 2 ARG A O 14
ATOM 3076 N N . ILE A 1 3 ? 14.610 -1.519 5.442 1.00 0.00 3 ILE A N 14
ATOM 3077 C CA . ILE A 1 3 ? 13.550 -1.589 4.441 1.00 0.00 3 ILE A CA 14
ATOM 3078 C C . ILE A 1 3 ? 12.681 -0.335 4.500 1.00 0.00 3 ILE A C 14
ATOM 3079 O O . ILE A 1 3 ? 12.267 0.193 3.470 1.00 0.00 3 ILE A O 14
ATOM 3095 N N . ASP A 1 4 ? 12.404 0.136 5.712 1.00 0.00 4 ASP A N 14
ATOM 3096 C CA . ASP A 1 4 ? 11.581 1.325 5.891 1.00 0.00 4 ASP A CA 14
ATOM 3097 C C . ASP A 1 4 ? 10.634 1.505 4.709 1.00 0.00 4 ASP A C 14
ATOM 3098 O O . ASP A 1 4 ? 10.656 2.535 4.037 1.00 0.00 4 ASP A O 14
ATOM 3118 N N . CYS A 1 6 ? 10.524 -0.870 2.340 1.00 0.00 6 CYS A N 14
ATOM 3119 C CA . CYS A 1 6 ? 11.200 -1.518 1.222 1.00 0.00 6 CYS A CA 14
ATOM 3120 C C . CYS A 1 6 ? 11.632 -2.927 1.611 1.00 0.00 6 CYS A C 14
ATOM 3121 O O . CYS A 1 6 ? 12.824 -3.225 1.693 1.00 0.00 6 CYS A O 14
ATOM 3128 N N . PRO A 1 7 ? 10.685 -3.788 1.851 1.00 0.00 7 PRO A N 14
ATOM 3129 C CA . PRO A 1 7 ? 10.954 -5.202 2.243 1.00 0.00 7 PRO A CA 14
ATOM 3130 C C . PRO A 1 7 ? 11.551 -6.014 1.097 1.00 0.00 7 PRO A C 14
ATOM 3131 O O . PRO A 1 7 ? 11.484 -7.243 1.093 1.00 0.00 7 PRO A O 14
ATOM 3142 N N . ALA A 1 8 ? 12.129 -5.317 0.123 1.00 0.00 8 ALA A N 14
ATOM 3143 C CA . ALA A 1 8 ? 12.730 -5.984 -1.026 1.00 0.00 8 ALA A CA 14
ATOM 3144 C C . ALA A 1 8 ? 14.247 -5.837 -1.000 1.00 0.00 8 ALA A C 14
ATOM 3145 O O . ALA A 1 8 ? 14.972 -6.688 -1.516 1.00 0.00 8 ALA A O 14
ATOM 3152 N N . GLY A 1 9 ? 14.721 -4.752 -0.395 1.00 0.00 9 GLY A N 14
ATOM 3153 C CA . GLY A 1 9 ? 16.155 -4.504 -0.305 1.00 0.00 9 GLY A CA 14
ATOM 3154 C C . GLY A 1 9 ? 16.457 -3.414 0.716 1.00 0.00 9 GLY A C 14
ATOM 3155 O O . GLY A 1 9 ? 15.606 -2.574 1.011 1.00 0.00 9 GLY A O 14
ATOM 3159 N N . GLY A 1 10 ? 17.675 -3.430 1.250 1.00 0.00 10 GLY A N 14
ATOM 3160 C CA . GLY A 1 10 ? 18.079 -2.434 2.235 1.00 0.00 10 GLY A CA 14
ATOM 3161 C C . GLY A 1 10 ? 18.104 -1.039 1.622 1.00 0.00 10 GLY A C 14
ATOM 3162 O O . GLY A 1 10 ? 17.800 -0.051 2.289 1.00 0.00 10 GLY A O 14
ATOM 3166 N N . GLY A 1 11 ? 18.472 -0.965 0.347 1.00 0.00 11 GLY A N 14
ATOM 3167 C CA . GLY A 1 11 ? 18.534 0.315 -0.347 1.00 0.00 11 GLY A CA 14
ATOM 3168 C C . GLY A 1 11 ? 17.160 0.973 -0.402 1.00 0.00 11 GLY A C 14
ATOM 3169 O O . GLY A 1 11 ? 17.037 2.188 -0.257 1.00 0.00 11 GLY A O 14
ATOM 3194 N N . GLU A 1 14 ? 14.601 3.836 -5.054 1.00 0.00 14 GLU A N 14
ATOM 3195 C CA . GLU A 1 14 ? 13.402 4.033 -5.863 1.00 0.00 14 GLU A CA 14
ATOM 3196 C C . GLU A 1 14 ? 12.526 2.782 -5.836 1.00 0.00 14 GLU A C 14
ATOM 3197 O O . GLU A 1 14 ? 11.374 2.808 -6.268 1.00 0.00 14 GLU A O 14
ATOM 3209 N N . GLN A 1 15 ? 13.080 1.687 -5.323 1.00 0.00 15 GLN A N 14
ATOM 3210 C CA . GLN A 1 15 ? 12.338 0.434 -5.240 1.00 0.00 15 GLN A CA 14
ATOM 3211 C C . GLN A 1 15 ? 11.116 0.593 -4.340 1.00 0.00 15 GLN A C 14
ATOM 3212 O O . GLN A 1 15 ? 10.267 -0.295 -4.268 1.00 0.00 15 GLN A O 14
ATOM 3238 N N . GLY A 1 17 ? 9.726 2.292 -0.350 1.00 0.00 17 GLY A N 14
ATOM 3239 C CA . GLY A 1 17 ? 10.108 2.817 0.955 1.00 0.00 17 GLY A CA 14
ATOM 3240 C C . GLY A 1 17 ? 11.610 3.062 1.024 1.00 0.00 17 GLY A C 14
ATOM 3241 O O . GLY A 1 17 ? 12.403 2.271 0.510 1.00 0.00 17 GLY A O 14
ATOM 3256 N N . CYS A 1 19 ? 13.644 5.882 -0.158 1.00 0.00 19 CYS A N 14
ATOM 3257 C CA . CYS A 1 19 ? 13.898 7.126 -0.875 1.00 0.00 19 CYS A CA 14
ATOM 3258 C C . CYS A 1 19 ? 13.030 7.222 -2.127 1.00 0.00 19 CYS A C 14
ATOM 3259 O O . CYS A 1 19 ? 13.190 8.139 -2.931 1.00 0.00 19 CYS A O 14
ATOM 3266 N N . CYS A 1 20 ? 12.111 6.275 -2.286 1.00 0.00 20 CYS A N 14
ATOM 3267 C CA . CYS A 1 20 ? 11.228 6.273 -3.447 1.00 0.00 20 CYS A CA 14
ATOM 3268 C C . CYS A 1 20 ? 10.797 7.693 -3.796 1.00 0.00 20 CYS A C 14
ATOM 3269 O O . CYS A 1 20 ? 10.264 8.363 -2.926 1.00 0.00 20 CYS A O 14
ATOM 3277 N N . GLY A 1 1 ? 14.291 0.440 10.333 1.00 0.00 1 GLY A N 15
ATOM 3278 C CA . GLY A 1 1 ? 12.981 1.112 10.099 1.00 0.00 1 GLY A CA 15
ATOM 3279 C C . GLY A 1 1 ? 12.807 1.386 8.610 1.00 0.00 1 GLY A C 15
ATOM 3280 O O . GLY A 1 1 ? 11.685 1.468 8.110 1.00 0.00 1 GLY A O 15
ATOM 3286 N N . ARG A 1 2 ? 13.925 1.530 7.904 1.00 0.00 2 ARG A N 15
ATOM 3287 C CA . ARG A 1 2 ? 13.884 1.793 6.470 1.00 0.00 2 ARG A CA 15
ATOM 3288 C C . ARG A 1 2 ? 13.278 0.608 5.726 1.00 0.00 2 ARG A C 15
ATOM 3289 O O . ARG A 1 2 ? 12.516 0.786 4.774 1.00 0.00 2 ARG A O 15
ATOM 3310 N N . ILE A 1 3 ? 13.619 -0.599 6.164 1.00 0.00 3 ILE A N 15
ATOM 3311 C CA . ILE A 1 3 ? 13.100 -1.806 5.532 1.00 0.00 3 ILE A CA 15
ATOM 3312 C C . ILE A 1 3 ? 11.575 -1.825 5.587 1.00 0.00 3 ILE A C 15
ATOM 3313 O O . ILE A 1 3 ? 10.936 -2.717 5.030 1.00 0.00 3 ILE A O 15
ATOM 3329 N N . ASP A 1 4 ? 11.000 -0.837 6.263 1.00 0.00 4 ASP A N 15
ATOM 3330 C CA . ASP A 1 4 ? 9.549 -0.753 6.387 1.00 0.00 4 ASP A CA 15
ATOM 3331 C C . ASP A 1 4 ? 8.907 -0.534 5.021 1.00 0.00 4 ASP A C 15
ATOM 3332 O O . ASP A 1 4 ? 7.853 -1.097 4.723 1.00 0.00 4 ASP A O 15
ATOM 3352 N N . CYS A 1 6 ? 10.706 -0.747 1.765 1.00 0.00 6 CYS A N 15
ATOM 3353 C CA . CYS A 1 6 ? 11.188 -1.788 0.865 1.00 0.00 6 CYS A CA 15
ATOM 3354 C C . CYS A 1 6 ? 11.644 -3.009 1.656 1.00 0.00 6 CYS A C 15
ATOM 3355 O O . CYS A 1 6 ? 12.800 -3.092 2.073 1.00 0.00 6 CYS A O 15
ATOM 3362 N N . PRO A 1 7 ? 10.764 -3.952 1.856 1.00 0.00 7 PRO A N 15
ATOM 3363 C CA . PRO A 1 7 ? 11.076 -5.200 2.608 1.00 0.00 7 PRO A CA 15
ATOM 3364 C C . PRO A 1 7 ? 11.999 -6.130 1.824 1.00 0.00 7 PRO A C 15
ATOM 3365 O O . PRO A 1 7 ? 11.710 -6.488 0.682 1.00 0.00 7 PRO A O 15
ATOM 3376 N N . ALA A 1 8 ? 13.108 -6.515 2.446 1.00 0.00 8 ALA A N 15
ATOM 3377 C CA . ALA A 1 8 ? 14.065 -7.404 1.796 1.00 0.00 8 ALA A CA 15
ATOM 3378 C C . ALA A 1 8 ? 14.911 -6.634 0.785 1.00 0.00 8 ALA A C 15
ATOM 3379 O O . ALA A 1 8 ? 15.993 -7.077 0.402 1.00 0.00 8 ALA A O 15
ATOM 3386 N N . GLY A 1 9 ? 14.408 -5.481 0.358 1.00 0.00 9 GLY A N 15
ATOM 3387 C CA . GLY A 1 9 ? 15.125 -4.659 -0.610 1.00 0.00 9 GLY A CA 15
ATOM 3388 C C . GLY A 1 9 ? 16.449 -4.169 -0.034 1.00 0.00 9 GLY A C 15
ATOM 3389 O O . GLY A 1 9 ? 17.453 -4.090 -0.741 1.00 0.00 9 GLY A O 15
ATOM 3393 N N . GLY A 1 10 ? 16.441 -3.842 1.255 1.00 0.00 10 GLY A N 15
ATOM 3394 C CA . GLY A 1 10 ? 17.649 -3.357 1.914 1.00 0.00 10 GLY A CA 15
ATOM 3395 C C . GLY A 1 10 ? 17.940 -1.912 1.525 1.00 0.00 10 GLY A C 15
ATOM 3396 O O . GLY A 1 10 ? 18.415 -1.123 2.341 1.00 0.00 10 GLY A O 15
ATOM 3400 N N . GLY A 1 11 ? 17.654 -1.573 0.273 1.00 0.00 11 GLY A N 15
ATOM 3401 C CA . GLY A 1 11 ? 17.886 -0.218 -0.213 1.00 0.00 11 GLY A CA 15
ATOM 3402 C C . GLY A 1 11 ? 16.649 0.652 -0.014 1.00 0.00 11 GLY A C 15
ATOM 3403 O O . GLY A 1 11 ? 16.454 1.235 1.053 1.00 0.00 11 GLY A O 15
ATOM 3428 N N . GLU A 1 14 ? 14.543 4.195 -6.000 1.00 0.00 14 GLU A N 15
ATOM 3429 C CA . GLU A 1 14 ? 13.415 4.390 -6.903 1.00 0.00 14 GLU A CA 15
ATOM 3430 C C . GLU A 1 14 ? 12.415 3.246 -6.768 1.00 0.00 14 GLU A C 15
ATOM 3431 O O . GLU A 1 14 ? 11.294 3.325 -7.271 1.00 0.00 14 GLU A O 15
ATOM 3443 N N . GLN A 1 15 ? 12.829 2.182 -6.087 1.00 0.00 15 GLN A N 15
ATOM 3444 C CA . GLN A 1 15 ? 11.962 1.025 -5.897 1.00 0.00 15 GLN A CA 15
ATOM 3445 C C . GLN A 1 15 ? 10.738 1.403 -5.068 1.00 0.00 15 GLN A C 15
ATOM 3446 O O . GLN A 1 15 ? 9.667 0.817 -5.224 1.00 0.00 15 GLN A O 15
ATOM 3472 N N . GLY A 1 17 ? 9.884 2.436 -0.953 1.00 0.00 17 GLY A N 15
ATOM 3473 C CA . GLY A 1 17 ? 10.290 2.693 0.422 1.00 0.00 17 GLY A CA 15
ATOM 3474 C C . GLY A 1 17 ? 11.756 3.113 0.488 1.00 0.00 17 GLY A C 15
ATOM 3475 O O . GLY A 1 17 ? 12.481 3.024 -0.501 1.00 0.00 17 GLY A O 15
ATOM 3490 N N . CYS A 1 19 ? 13.695 5.710 0.188 1.00 0.00 19 CYS A N 15
ATOM 3491 C CA . CYS A 1 19 ? 13.859 7.078 -0.290 1.00 0.00 19 CYS A CA 15
ATOM 3492 C C . CYS A 1 19 ? 12.530 7.671 -0.755 1.00 0.00 19 CYS A C 15
ATOM 3493 O O . CYS A 1 19 ? 12.130 8.735 -0.282 1.00 0.00 19 CYS A O 15
ATOM 3500 N N . CYS A 1 20 ? 11.852 6.983 -1.667 1.00 0.00 20 CYS A N 15
ATOM 3501 C CA . CYS A 1 20 ? 10.576 7.464 -2.180 1.00 0.00 20 CYS A CA 15
ATOM 3502 C C . CYS A 1 20 ? 9.888 8.358 -1.153 1.00 0.00 20 CYS A C 15
ATOM 3503 O O . CYS A 1 20 ? 9.140 7.832 -0.344 1.00 0.00 20 CYS A O 15
ATOM 3511 N N . GLY A 1 1 ? 14.563 5.145 6.493 1.00 0.00 1 GLY A N 16
ATOM 3512 C CA . GLY A 1 1 ? 14.803 4.515 5.166 1.00 0.00 1 GLY A CA 16
ATOM 3513 C C . GLY A 1 1 ? 15.439 3.145 5.358 1.00 0.00 1 GLY A C 16
ATOM 3514 O O . GLY A 1 1 ? 14.940 2.321 6.124 1.00 0.00 1 GLY A O 16
ATOM 3520 N N . ARG A 1 2 ? 16.541 2.904 4.657 1.00 0.00 2 ARG A N 16
ATOM 3521 C CA . ARG A 1 2 ? 17.235 1.625 4.757 1.00 0.00 2 ARG A CA 16
ATOM 3522 C C . ARG A 1 2 ? 16.293 0.473 4.430 1.00 0.00 2 ARG A C 16
ATOM 3523 O O . ARG A 1 2 ? 16.308 -0.055 3.321 1.00 0.00 2 ARG A O 16
ATOM 3544 N N . ILE A 1 3 ? 15.476 0.086 5.401 1.00 0.00 3 ILE A N 16
ATOM 3545 C CA . ILE A 1 3 ? 14.530 -1.010 5.204 1.00 0.00 3 ILE A CA 16
ATOM 3546 C C . ILE A 1 3 ? 13.104 -0.542 5.479 1.00 0.00 3 ILE A C 16
ATOM 3547 O O . ILE A 1 3 ? 12.178 -1.350 5.546 1.00 0.00 3 ILE A O 16
ATOM 3563 N N . ASP A 1 4 ? 12.934 0.768 5.641 1.00 0.00 4 ASP A N 16
ATOM 3564 C CA . ASP A 1 4 ? 11.615 1.328 5.912 1.00 0.00 4 ASP A CA 16
ATOM 3565 C C . ASP A 1 4 ? 10.926 1.730 4.613 1.00 0.00 4 ASP A C 16
ATOM 3566 O O . ASP A 1 4 ? 11.311 2.710 3.972 1.00 0.00 4 ASP A O 16
ATOM 3586 N N . CYS A 1 6 ? 10.537 -0.260 1.753 1.00 0.00 6 CYS A N 16
ATOM 3587 C CA . CYS A 1 6 ? 10.788 -1.361 0.829 1.00 0.00 6 CYS A CA 16
ATOM 3588 C C . CYS A 1 6 ? 11.493 -2.502 1.556 1.00 0.00 6 CYS A C 16
ATOM 3589 O O . CYS A 1 6 ? 12.693 -2.715 1.377 1.00 0.00 6 CYS A O 16
ATOM 3596 N N . PRO A 1 7 ? 10.772 -3.224 2.371 1.00 0.00 7 PRO A N 16
ATOM 3597 C CA . PRO A 1 7 ? 11.333 -4.363 3.154 1.00 0.00 7 PRO A CA 16
ATOM 3598 C C . PRO A 1 7 ? 11.934 -5.439 2.257 1.00 0.00 7 PRO A C 16
ATOM 3599 O O . PRO A 1 7 ? 11.411 -5.729 1.180 1.00 0.00 7 PRO A O 16
ATOM 3610 N N . ALA A 1 8 ? 13.034 -6.030 2.712 1.00 0.00 8 ALA A N 16
ATOM 3611 C CA . ALA A 1 8 ? 13.700 -7.076 1.943 1.00 0.00 8 ALA A CA 16
ATOM 3612 C C . ALA A 1 8 ? 14.410 -6.482 0.731 1.00 0.00 8 ALA A C 16
ATOM 3613 O O . ALA A 1 8 ? 15.166 -7.168 0.043 1.00 0.00 8 ALA A O 16
ATOM 3620 N N . GLY A 1 9 ? 14.163 -5.201 0.476 1.00 0.00 9 GLY A N 16
ATOM 3621 C CA . GLY A 1 9 ? 14.786 -4.523 -0.655 1.00 0.00 9 GLY A CA 16
ATOM 3622 C C . GLY A 1 9 ? 16.149 -3.962 -0.269 1.00 0.00 9 GLY A C 16
ATOM 3623 O O . GLY A 1 9 ? 16.882 -3.447 -1.115 1.00 0.00 9 GLY A O 16
ATOM 3627 N N . GLY A 1 10 ? 16.484 -4.061 1.014 1.00 0.00 10 GLY A N 16
ATOM 3628 C CA . GLY A 1 10 ? 17.763 -3.556 1.499 1.00 0.00 10 GLY A CA 16
ATOM 3629 C C . GLY A 1 10 ? 17.923 -2.076 1.177 1.00 0.00 10 GLY A C 16
ATOM 3630 O O . GLY A 1 10 ? 17.686 -1.219 2.025 1.00 0.00 10 GLY A O 16
ATOM 3634 N N . GLY A 1 11 ? 18.325 -1.782 -0.056 1.00 0.00 11 GLY A N 16
ATOM 3635 C CA . GLY A 1 11 ? 18.512 -0.397 -0.479 1.00 0.00 11 GLY A CA 16
ATOM 3636 C C . GLY A 1 11 ? 17.287 0.443 -0.128 1.00 0.00 11 GLY A C 16
ATOM 3637 O O . GLY A 1 11 ? 17.219 1.036 0.949 1.00 0.00 11 GLY A O 16
ATOM 3662 N N . GLU A 1 14 ? 14.684 4.097 -5.890 1.00 0.00 14 GLU A N 16
ATOM 3663 C CA . GLU A 1 14 ? 13.540 4.222 -6.781 1.00 0.00 14 GLU A CA 16
ATOM 3664 C C . GLU A 1 14 ? 12.685 2.959 -6.736 1.00 0.00 14 GLU A C 16
ATOM 3665 O O . GLU A 1 14 ? 11.576 2.935 -7.264 1.00 0.00 14 GLU A O 16
ATOM 3677 N N . GLN A 1 15 ? 13.213 1.912 -6.107 1.00 0.00 15 GLN A N 16
ATOM 3678 C CA . GLN A 1 15 ? 12.492 0.651 -6.000 1.00 0.00 15 GLN A CA 16
ATOM 3679 C C . GLN A 1 15 ? 11.179 0.852 -5.248 1.00 0.00 15 GLN A C 16
ATOM 3680 O O . GLN A 1 15 ? 10.234 0.083 -5.413 1.00 0.00 15 GLN A O 16
ATOM 3706 N N . GLY A 1 17 ? 9.753 2.152 -1.248 1.00 0.00 17 GLY A N 16
ATOM 3707 C CA . GLY A 1 17 ? 10.026 2.600 0.113 1.00 0.00 17 GLY A CA 16
ATOM 3708 C C . GLY A 1 17 ? 11.514 2.887 0.311 1.00 0.00 17 GLY A C 16
ATOM 3709 O O . GLY A 1 17 ? 12.287 2.897 -0.643 1.00 0.00 17 GLY A O 16
ATOM 3724 N N . CYS A 1 19 ? 13.224 5.164 0.229 1.00 0.00 19 CYS A N 16
ATOM 3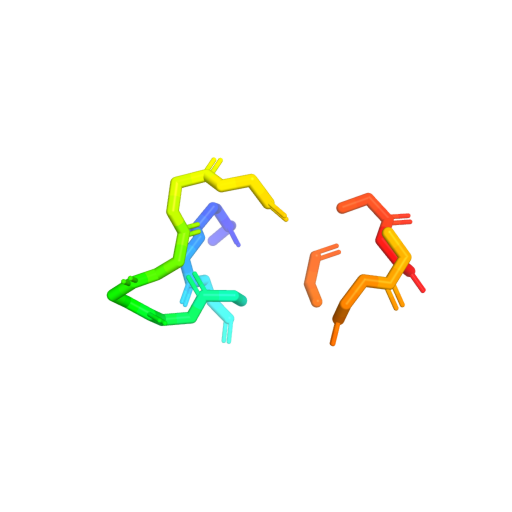725 C CA . CYS A 1 19 ? 13.493 6.506 -0.271 1.00 0.00 19 CYS A CA 16
ATOM 3726 C C . CYS A 1 19 ? 12.293 7.045 -1.053 1.00 0.00 19 CYS A C 16
ATOM 3727 O O . CYS A 1 19 ? 11.958 8.226 -0.956 1.00 0.00 19 CYS A O 16
ATOM 3734 N N . CYS A 1 20 ? 11.653 6.175 -1.827 1.00 0.00 20 CYS A N 16
ATOM 3735 C CA . CYS A 1 20 ? 10.494 6.582 -2.619 1.00 0.00 20 CYS A CA 16
ATOM 3736 C C . CYS A 1 20 ? 9.259 6.720 -1.732 1.00 0.00 20 CYS A C 16
ATOM 3737 O O . CYS A 1 20 ? 9.232 6.094 -0.685 1.00 0.00 20 CYS A O 16
ATOM 3745 N N . GLY A 1 1 ? 16.850 3.831 7.887 1.00 0.00 1 GLY A N 17
ATOM 3746 C CA . GLY A 1 1 ? 16.925 2.344 7.803 1.00 0.00 1 GLY A CA 17
ATOM 3747 C C . GLY A 1 1 ? 17.139 1.927 6.353 1.00 0.00 1 GLY A C 17
ATOM 3748 O O . GLY A 1 1 ? 16.575 2.521 5.435 1.00 0.00 1 GLY A O 17
ATOM 3754 N N . ARG A 1 2 ? 17.958 0.898 6.154 1.00 0.00 2 ARG A N 17
ATOM 3755 C CA . ARG A 1 2 ? 18.242 0.409 4.809 1.00 0.00 2 ARG A CA 17
ATOM 3756 C C . ARG A 1 2 ? 16.972 -0.131 4.160 1.00 0.00 2 ARG A C 17
ATOM 3757 O O . ARG A 1 2 ? 16.760 0.031 2.957 1.00 0.00 2 ARG A O 17
ATOM 3778 N N . ILE A 1 3 ? 16.132 -0.780 4.960 1.00 0.00 3 ILE A N 17
ATOM 3779 C CA . ILE A 1 3 ? 14.887 -1.343 4.452 1.00 0.00 3 ILE A CA 17
ATOM 3780 C C . ILE A 1 3 ? 13.693 -0.523 4.933 1.00 0.00 3 ILE A C 17
ATOM 3781 O O . ILE A 1 3 ? 12.542 -0.921 4.751 1.00 0.00 3 ILE A O 17
ATOM 3797 N N . ASP A 1 4 ? 13.975 0.620 5.547 1.00 0.00 4 ASP A N 17
ATOM 3798 C CA . ASP A 1 4 ? 12.915 1.486 6.054 1.00 0.00 4 ASP A CA 17
ATOM 3799 C C . ASP A 1 4 ? 11.861 1.724 4.977 1.00 0.00 4 ASP A C 17
ATOM 3800 O O . ASP A 1 4 ? 12.135 2.351 3.954 1.00 0.00 4 ASP A O 17
ATOM 3820 N N . CYS A 1 6 ? 11.017 0.329 2.652 1.00 0.00 6 CYS A N 17
ATOM 3821 C CA . CYS A 1 6 ? 11.325 -0.544 1.526 1.00 0.00 6 CYS A CA 17
ATOM 3822 C C . CYS A 1 6 ? 11.011 -1.994 1.877 1.00 0.00 6 CYS A C 17
ATOM 3823 O O . CYS A 1 6 ? 11.253 -2.436 3.000 1.00 0.00 6 CYS A O 17
ATOM 3830 N N . PRO A 1 7 ? 10.473 -2.729 0.942 1.00 0.00 7 PRO A N 17
ATOM 3831 C CA . PRO A 1 7 ? 10.111 -4.160 1.150 1.00 0.00 7 PRO A CA 17
ATOM 3832 C C . PRO A 1 7 ? 11.337 -5.052 1.310 1.00 0.00 7 PRO A C 17
ATOM 3833 O O . PRO A 1 7 ? 11.722 -5.766 0.384 1.00 0.00 7 PRO A O 17
ATOM 3844 N N . ALA A 1 8 ? 11.945 -5.007 2.491 1.00 0.00 8 ALA A N 17
ATOM 3845 C CA . ALA A 1 8 ? 13.127 -5.817 2.761 1.00 0.00 8 ALA A CA 17
ATOM 3846 C C . ALA A 1 8 ? 14.325 -5.300 1.973 1.00 0.00 8 ALA A C 17
ATOM 3847 O O . ALA A 1 8 ? 15.388 -5.043 2.537 1.00 0.00 8 ALA A O 17
ATOM 3854 N N . GLY A 1 9 ? 14.146 -5.150 0.665 1.00 0.00 9 GLY A N 17
ATOM 3855 C CA . GLY A 1 9 ? 15.221 -4.664 -0.194 1.00 0.00 9 GLY A CA 17
ATOM 3856 C C . GLY A 1 9 ? 16.132 -3.706 0.565 1.00 0.00 9 GLY A C 17
ATOM 3857 O O . GLY A 1 9 ? 15.673 -2.705 1.119 1.00 0.00 9 GLY A O 17
ATOM 3861 N N . GLY A 1 10 ? 17.423 -4.016 0.585 1.00 0.00 10 GLY A N 17
ATOM 3862 C CA . GLY A 1 10 ? 18.390 -3.173 1.284 1.00 0.00 10 GLY A CA 17
ATOM 3863 C C . GLY A 1 10 ? 18.444 -1.781 0.667 1.00 0.00 10 GLY A C 17
ATOM 3864 O O . GLY A 1 10 ? 18.471 -0.778 1.378 1.00 0.00 10 GLY A O 17
ATOM 3868 N N . GLY A 1 11 ? 18.458 -1.728 -0.662 1.00 0.00 11 GLY A N 17
ATOM 3869 C CA . GLY A 1 11 ? 18.504 -0.451 -1.364 1.00 0.00 11 GLY A CA 17
ATOM 3870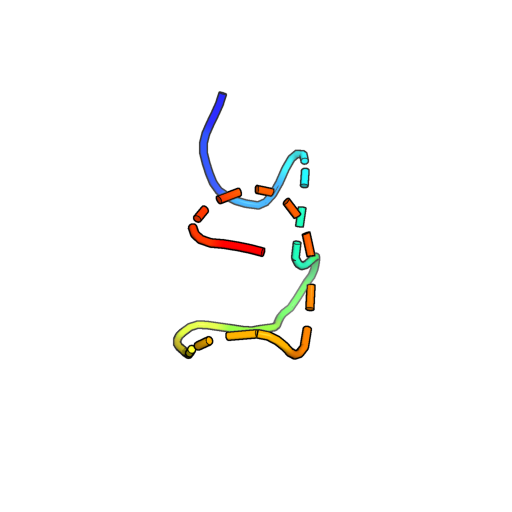 C C . GLY A 1 11 ? 17.227 0.349 -1.126 1.00 0.00 11 GLY A C 17
ATOM 3871 O O . GLY A 1 11 ? 17.274 1.557 -0.897 1.00 0.00 11 GLY A O 17
ATOM 3896 N N . GLU A 1 14 ? 14.222 3.852 -5.358 1.00 0.00 14 GLU A N 17
ATOM 3897 C CA . GLU A 1 14 ? 12.952 4.143 -6.016 1.00 0.00 14 GLU A CA 17
ATOM 3898 C C . GLU A 1 14 ? 12.049 2.912 -6.001 1.00 0.00 14 GLU A C 17
ATOM 3899 O O . GLU A 1 14 ? 10.850 3.007 -6.264 1.00 0.00 14 GLU A O 17
ATOM 3911 N N . GLN A 1 15 ? 12.633 1.759 -5.690 1.00 0.00 15 GLN A N 17
ATOM 3912 C CA . GLN A 1 15 ? 11.871 0.518 -5.639 1.00 0.00 15 GLN A CA 17
ATOM 3913 C C . GLN A 1 15 ? 10.715 0.639 -4.650 1.00 0.00 15 GLN A C 17
ATOM 3914 O O . GLN A 1 15 ? 9.676 -0.002 -4.812 1.00 0.00 15 GLN A O 17
ATOM 3940 N N . GLY A 1 17 ? 9.601 2.583 -0.387 1.00 0.00 17 GLY A N 17
ATOM 3941 C CA . GLY A 1 17 ? 10.043 3.228 0.845 1.00 0.00 17 GLY A CA 17
ATOM 3942 C C . GLY A 1 17 ? 11.450 3.795 0.690 1.00 0.00 17 GLY A C 17
ATOM 3943 O O . GLY A 1 17 ? 11.689 4.668 -0.144 1.00 0.00 17 GLY A O 17
ATOM 3958 N N . CYS A 1 19 ? 13.957 5.230 -0.427 1.00 0.00 19 CYS A N 17
ATOM 3959 C CA . CYS A 1 19 ? 14.056 6.532 -1.082 1.00 0.00 19 CYS A CA 17
ATOM 3960 C C . CYS A 1 19 ? 12.921 6.774 -2.074 1.00 0.00 19 CYS A C 17
ATOM 3961 O O . CYS A 1 19 ? 12.820 7.865 -2.634 1.00 0.00 19 CYS A O 17
ATOM 3968 N N . CYS A 1 20 ? 12.076 5.769 -2.291 1.00 0.00 20 CYS A N 17
ATOM 3969 C CA . CYS A 1 20 ? 10.965 5.909 -3.226 1.00 0.00 20 CYS A CA 17
ATOM 3970 C C . CYS A 1 20 ? 10.465 7.350 -3.253 1.00 0.00 20 CYS A C 17
ATOM 3971 O O . CYS A 1 20 ? 10.427 7.923 -4.329 1.00 0.00 20 CYS A O 17
ATOM 3979 N N . GLY A 1 1 ? 7.959 2.907 9.162 1.00 0.00 1 GLY A N 18
ATOM 3980 C CA . GLY A 1 1 ? 7.939 1.606 8.434 1.00 0.00 1 GLY A CA 18
ATOM 3981 C C . GLY A 1 1 ? 8.606 1.772 7.073 1.00 0.00 1 GLY A C 18
ATOM 3982 O O . GLY A 1 1 ? 7.975 1.580 6.033 1.00 0.00 1 GLY A O 18
ATOM 3988 N N . ARG A 1 2 ? 9.887 2.129 7.088 1.00 0.00 2 ARG A N 18
ATOM 3989 C CA . ARG A 1 2 ? 10.631 2.319 5.848 1.00 0.00 2 ARG A CA 18
ATOM 3990 C C . ARG A 1 2 ? 10.745 1.005 5.084 1.00 0.00 2 ARG A C 18
ATOM 3991 O O . ARG A 1 2 ? 10.662 0.979 3.855 1.00 0.00 2 ARG A O 18
ATOM 4012 N N . ILE A 1 3 ? 10.935 -0.086 5.818 1.00 0.00 3 ILE A N 18
ATOM 4013 C CA . ILE A 1 3 ? 11.060 -1.402 5.203 1.00 0.00 3 ILE A CA 18
ATOM 4014 C C . ILE A 1 3 ? 9.747 -1.813 4.547 1.00 0.00 3 ILE A C 18
ATOM 4015 O O . ILE A 1 3 ? 9.730 -2.631 3.628 1.00 0.00 3 ILE A O 18
ATOM 4031 N N . ASP A 1 4 ? 8.648 -1.238 5.024 1.00 0.00 4 ASP A N 18
ATOM 4032 C CA . ASP A 1 4 ? 7.335 -1.553 4.474 1.00 0.00 4 ASP A CA 18
ATOM 4033 C C . ASP A 1 4 ? 7.267 -1.177 2.997 1.00 0.00 4 ASP A C 18
ATOM 4034 O O . ASP A 1 4 ? 6.755 -1.937 2.175 1.00 0.00 4 ASP A O 18
ATOM 4054 N N . CYS A 1 6 ? 9.926 -0.584 1.050 1.00 0.00 6 CYS A N 18
ATOM 4055 C CA . CYS A 1 6 ? 10.950 -1.370 0.373 1.00 0.00 6 CYS A CA 18
ATOM 4056 C C . CYS A 1 6 ? 11.194 -2.675 1.120 1.00 0.00 6 CYS A C 18
ATOM 4057 O O . CYS A 1 6 ? 11.940 -2.710 2.099 1.00 0.00 6 CYS A O 18
ATOM 4064 N N . PRO A 1 7 ? 10.582 -3.743 0.683 1.00 0.00 7 PRO A N 18
ATOM 4065 C CA . PRO A 1 7 ? 10.740 -5.074 1.335 1.00 0.00 7 PRO A CA 18
ATOM 4066 C C . PRO A 1 7 ? 12.205 -5.497 1.409 1.00 0.00 7 PRO A C 18
ATOM 4067 O O . PRO A 1 7 ? 12.903 -5.521 0.397 1.00 0.00 7 PRO A O 18
ATOM 4078 N N . ALA A 1 8 ? 12.655 -5.833 2.614 1.00 0.00 8 ALA A N 18
ATOM 4079 C CA . ALA A 1 8 ? 14.038 -6.255 2.816 1.00 0.00 8 ALA A CA 18
ATOM 4080 C C . ALA A 1 8 ? 14.949 -5.676 1.734 1.00 0.00 8 ALA A C 18
ATOM 4081 O O . ALA A 1 8 ? 15.848 -6.354 1.242 1.00 0.00 8 ALA A O 18
ATOM 4088 N N . GLY A 1 9 ? 14.708 -4.420 1.370 1.00 0.00 9 GLY A N 18
ATOM 4089 C CA . GLY A 1 9 ? 15.516 -3.764 0.347 1.00 0.00 9 GLY A CA 18
ATOM 4090 C C . GLY A 1 9 ? 16.402 -2.687 0.960 1.00 0.00 9 GLY A C 18
ATOM 4091 O O . GLY A 1 9 ? 15.910 -1.705 1.515 1.00 0.00 9 GLY A O 18
ATOM 4095 N N . GLY A 1 10 ? 17.714 -2.875 0.855 1.00 0.00 10 GLY A N 18
ATOM 4096 C CA . GLY A 1 10 ? 18.659 -1.910 1.404 1.00 0.00 10 GLY A CA 18
ATOM 4097 C C . GLY A 1 10 ? 18.554 -0.571 0.683 1.00 0.00 10 GLY A C 18
ATOM 4098 O O . GLY A 1 10 ? 18.451 0.480 1.316 1.00 0.00 10 GLY A O 18
ATOM 4102 N N . GLY A 1 11 ? 18.577 -0.617 -0.645 1.00 0.00 11 GLY A N 18
ATOM 4103 C CA . GLY A 1 11 ? 18.479 0.602 -1.442 1.00 0.00 11 GLY A CA 18
ATOM 4104 C C . GLY A 1 11 ? 17.125 1.262 -1.239 1.00 0.00 11 GLY A C 18
ATOM 4105 O O . GLY A 1 11 ? 17.033 2.463 -0.984 1.00 0.00 11 GLY A O 18
ATOM 4130 N N . GLU A 1 14 ? 15.006 3.310 -5.755 1.00 0.00 14 GLU A N 18
ATOM 4131 C CA . GLU A 1 14 ? 14.231 3.263 -6.988 1.00 0.00 14 GLU A CA 18
ATOM 4132 C C . GLU A 1 14 ? 12.953 2.459 -6.784 1.00 0.00 14 GLU A C 18
ATOM 4133 O O . GLU A 1 14 ? 11.914 2.762 -7.372 1.00 0.00 14 GLU A O 18
ATOM 4145 N N . GLN A 1 15 ? 13.038 1.436 -5.945 1.00 0.00 15 GLN A N 18
ATOM 4146 C CA . GLN A 1 15 ? 11.889 0.590 -5.664 1.00 0.00 15 GLN A CA 18
ATOM 4147 C C . GLN A 1 15 ? 10.776 1.401 -4.995 1.00 0.00 15 GLN A C 18
ATOM 4148 O O . GLN A 1 15 ? 9.594 1.098 -5.161 1.00 0.00 15 GLN A O 18
ATOM 4174 N N . GLY A 1 17 ? 9.382 3.056 -1.270 1.00 0.00 17 GLY A N 18
ATOM 4175 C CA . GLY A 1 17 ? 9.482 3.050 0.191 1.00 0.00 17 GLY A CA 18
ATOM 4176 C C . GLY A 1 17 ? 10.824 3.600 0.666 1.00 0.00 17 GLY A C 18
ATOM 4177 O O . GLY A 1 17 ? 11.233 4.686 0.268 1.00 0.00 17 GLY A O 18
ATOM 4192 N N . CYS A 1 19 ? 13.933 5.009 1.013 1.00 0.00 19 CYS A N 18
ATOM 4193 C CA . CYS A 1 19 ? 14.315 6.400 0.765 1.00 0.00 19 CYS A CA 18
ATOM 4194 C C . CYS A 1 19 ? 13.100 7.204 0.320 1.00 0.00 19 CYS A C 18
ATOM 4195 O O . CYS A 1 19 ? 12.922 8.352 0.728 1.00 0.00 19 CYS A O 18
ATOM 4202 N N . CYS A 1 20 ? 12.262 6.593 -0.514 1.00 0.00 20 CYS A N 18
ATOM 4203 C CA . CYS A 1 20 ? 11.062 7.264 -0.999 1.00 0.00 20 CYS A CA 18
ATOM 4204 C C . CYS A 1 20 ? 10.155 7.638 0.170 1.00 0.00 20 CYS A C 18
ATOM 4205 O O . CYS A 1 20 ? 9.708 6.736 0.860 1.00 0.00 20 CYS A O 18
ATOM 4213 N N . GLY A 1 1 ? 7.322 4.204 7.608 1.00 0.00 1 GLY A N 19
ATOM 4214 C CA . GLY A 1 1 ? 8.162 4.880 6.581 1.00 0.00 1 GLY A CA 19
ATOM 4215 C C . GLY A 1 1 ? 9.288 3.947 6.146 1.00 0.00 1 GLY A C 19
ATOM 4216 O O . GLY A 1 1 ? 9.336 3.508 4.996 1.00 0.00 1 GLY A O 19
ATOM 4222 N N . ARG A 1 2 ? 10.191 3.645 7.074 1.00 0.00 2 ARG A N 19
ATOM 4223 C CA . ARG A 1 2 ? 11.311 2.762 6.776 1.00 0.00 2 ARG A CA 19
ATOM 4224 C C . ARG A 1 2 ? 10.818 1.350 6.480 1.00 0.00 2 ARG A C 19
ATOM 4225 O O . ARG A 1 2 ? 9.759 0.940 6.952 1.00 0.00 2 ARG A O 19
ATOM 4246 N N . ILE A 1 3 ? 11.594 0.610 5.692 1.00 0.00 3 ILE A N 19
ATOM 4247 C CA . ILE A 1 3 ? 11.224 -0.754 5.335 1.00 0.00 3 ILE A CA 19
ATOM 4248 C C . ILE A 1 3 ? 9.763 -0.818 4.903 1.00 0.00 3 ILE A C 19
ATOM 4249 O O . ILE A 1 3 ? 9.179 -1.898 4.806 1.00 0.00 3 ILE A O 19
ATOM 4265 N N . ASP A 1 4 ? 9.177 0.346 4.641 1.00 0.00 4 ASP A N 19
ATOM 4266 C CA . ASP A 1 4 ? 7.783 0.411 4.217 1.00 0.00 4 ASP A CA 19
ATOM 4267 C C . ASP A 1 4 ? 7.690 0.552 2.701 1.00 0.00 4 ASP A C 19
ATOM 4268 O O . ASP A 1 4 ? 7.825 1.650 2.161 1.00 0.00 4 ASP A O 19
ATOM 4288 N N . CYS A 1 6 ? 9.633 -1.298 0.670 1.00 0.00 6 CYS A N 19
ATOM 4289 C CA . CYS A 1 6 ? 10.816 -1.992 0.176 1.00 0.00 6 CYS A CA 19
ATOM 4290 C C . CYS A 1 6 ? 11.414 -2.883 1.261 1.00 0.00 6 CYS A C 19
ATOM 4291 O O . CYS A 1 6 ? 12.564 -2.702 1.662 1.00 0.00 6 CYS A O 19
ATOM 4298 N N . PRO A 1 7 ? 10.656 -3.830 1.737 1.00 0.00 7 PRO A N 19
ATOM 4299 C CA . PRO A 1 7 ? 11.114 -4.772 2.804 1.00 0.00 7 PRO A CA 19
ATOM 4300 C C . PRO A 1 7 ? 12.336 -5.577 2.372 1.00 0.00 7 PRO A C 19
ATOM 4301 O O . PRO A 1 7 ? 12.432 -6.012 1.225 1.00 0.00 7 PRO A O 19
ATOM 4312 N N . ALA A 1 8 ? 13.268 -5.773 3.300 1.00 0.00 8 ALA A N 19
ATOM 4313 C CA . ALA A 1 8 ? 14.482 -6.525 3.004 1.00 0.00 8 ALA A CA 19
ATOM 4314 C C . ALA A 1 8 ? 15.005 -6.173 1.616 1.00 0.00 8 ALA A C 19
ATOM 4315 O O . ALA A 1 8 ? 15.794 -6.917 1.032 1.00 0.00 8 ALA A O 19
ATOM 4322 N N . GLY A 1 9 ? 14.560 -5.036 1.090 1.00 0.00 9 GLY A N 19
ATOM 4323 C CA . GLY A 1 9 ? 14.991 -4.596 -0.231 1.00 0.00 9 GLY A CA 19
ATOM 4324 C C . GLY A 1 9 ? 16.386 -3.984 -0.177 1.00 0.00 9 GLY A C 19
ATOM 4325 O O . GLY A 1 9 ? 17.130 -4.023 -1.154 1.00 0.00 9 GLY A O 19
ATOM 4329 N N . GLY A 1 10 ? 16.732 -3.417 0.976 1.00 0.00 10 GLY A N 19
ATOM 4330 C CA . GLY A 1 10 ? 18.039 -2.791 1.145 1.00 0.00 10 GLY A CA 19
ATOM 4331 C C . GLY A 1 10 ? 18.004 -1.330 0.707 1.00 0.00 10 GLY A C 19
ATOM 4332 O O . GLY A 1 10 ? 17.719 -0.440 1.507 1.00 0.00 10 GLY A O 19
ATOM 4336 N N . GLY A 1 11 ? 18.295 -1.094 -0.569 1.00 0.00 11 GLY A N 19
ATOM 4337 C CA . GLY A 1 11 ? 18.289 0.263 -1.102 1.00 0.00 11 GLY A CA 19
ATOM 4338 C C . GLY A 1 11 ? 16.891 0.870 -1.030 1.00 0.00 11 GLY A C 19
ATOM 4339 O O . GLY A 1 11 ? 16.733 2.054 -0.732 1.00 0.00 11 GLY A O 19
ATOM 4364 N N . GLU A 1 14 ? 14.797 3.914 -5.379 1.00 0.00 14 GLU A N 19
ATOM 4365 C CA . GLU A 1 14 ? 13.923 4.138 -6.528 1.00 0.00 14 GLU A CA 19
ATOM 4366 C C . GLU A 1 14 ? 12.843 3.064 -6.599 1.00 0.00 14 GLU A C 19
ATOM 4367 O O . GLU A 1 14 ? 11.800 3.258 -7.222 1.00 0.00 14 GLU A O 19
ATOM 4379 N N . GLN A 1 15 ? 13.102 1.930 -5.958 1.00 0.00 15 GLN A N 19
ATOM 4380 C CA . GLN A 1 15 ? 12.147 0.827 -5.958 1.00 0.00 15 GLN A CA 19
ATOM 4381 C C . GLN A 1 15 ? 10.864 1.227 -5.237 1.00 0.00 15 GLN A C 19
ATOM 4382 O O . GLN A 1 15 ? 9.780 0.751 -5.569 1.00 0.00 15 GLN A O 19
ATOM 4408 N N . GLY A 1 17 ? 9.654 2.228 -1.095 1.00 0.00 17 GLY A N 19
ATOM 4409 C CA . GLY A 1 17 ? 9.949 2.492 0.309 1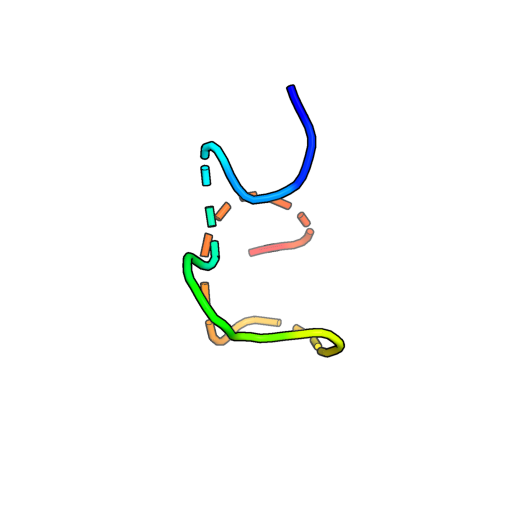.00 0.00 17 GLY A CA 19
ATOM 4410 C C . GLY A 1 17 ? 11.448 2.464 0.569 1.00 0.00 17 GLY A C 19
ATOM 4411 O O . GLY A 1 17 ? 12.154 1.584 0.083 1.00 0.00 17 GLY A O 19
ATOM 4426 N N . CYS A 1 19 ? 13.539 5.430 0.216 1.00 0.00 19 CYS A N 19
ATOM 4427 C CA . CYS A 1 19 ? 13.983 6.771 -0.147 1.00 0.00 19 CYS A CA 19
ATOM 4428 C C . CYS A 1 19 ? 13.409 7.184 -1.499 1.00 0.00 19 CYS A C 19
ATOM 4429 O O . CYS A 1 19 ? 13.990 8.010 -2.204 1.00 0.00 19 CYS A O 19
ATOM 4436 N N . CYS A 1 20 ? 12.266 6.604 -1.854 1.00 0.00 20 CYS A N 19
ATOM 4437 C CA . CYS A 1 20 ? 11.623 6.923 -3.124 1.00 0.00 20 CYS A CA 19
ATOM 4438 C C . CYS A 1 20 ? 11.285 8.409 -3.195 1.00 0.00 20 CYS A C 19
ATOM 4439 O O . CYS A 1 20 ? 10.108 8.730 -3.187 1.00 0.00 20 CYS A O 19
ATOM 4447 N N . GLY A 1 1 ? 15.286 0.656 10.349 1.00 0.00 1 GLY A N 20
ATOM 4448 C CA . GLY A 1 1 ? 13.992 1.008 9.696 1.00 0.00 1 GLY A CA 20
ATOM 4449 C C . GLY A 1 1 ? 14.228 1.279 8.214 1.00 0.00 1 GLY A C 20
ATOM 4450 O O . GLY A 1 1 ? 13.341 1.770 7.515 1.00 0.00 1 GLY A O 20
ATOM 4456 N N . ARG A 1 2 ? 15.428 0.956 7.741 1.00 0.00 2 ARG A N 20
ATOM 4457 C CA . ARG A 1 2 ? 15.767 1.170 6.339 1.00 0.00 2 ARG A CA 20
ATOM 4458 C C . ARG A 1 2 ? 15.131 0.094 5.464 1.00 0.00 2 ARG A C 20
ATOM 4459 O O . ARG A 1 2 ? 15.559 -0.132 4.332 1.00 0.00 2 ARG A O 20
ATOM 4480 N N . ILE A 1 3 ? 14.107 -0.566 5.995 1.00 0.00 3 ILE A N 20
ATOM 4481 C CA . ILE A 1 3 ? 13.420 -1.616 5.253 1.00 0.00 3 ILE A CA 20
ATOM 4482 C C . ILE A 1 3 ? 11.917 -1.563 5.519 1.00 0.00 3 ILE A C 20
ATOM 4483 O O . ILE A 1 3 ? 11.158 -2.383 5.002 1.00 0.00 3 ILE A O 20
ATOM 4499 N N . ASP A 1 4 ? 11.498 -0.594 6.326 1.00 0.00 4 ASP A N 20
ATOM 4500 C CA . ASP A 1 4 ? 10.084 -0.445 6.652 1.00 0.00 4 ASP A CA 20
ATOM 4501 C C . ASP A 1 4 ? 9.286 -0.061 5.409 1.00 0.00 4 ASP A C 20
ATOM 4502 O O . ASP A 1 4 ? 8.155 -0.509 5.224 1.00 0.00 4 ASP A O 20
ATOM 4522 N N . CYS A 1 6 ? 10.471 -0.114 1.775 1.00 0.00 6 CYS A N 20
ATOM 4523 C CA . CYS A 1 6 ? 10.651 -1.141 0.756 1.00 0.00 6 CYS A CA 20
ATOM 4524 C C . CYS A 1 6 ? 11.243 -2.390 1.399 1.00 0.00 6 CYS A C 20
ATOM 4525 O O . CYS A 1 6 ? 12.462 -2.527 1.512 1.00 0.00 6 CYS A O 20
ATOM 4532 N N . PRO A 1 7 ? 10.400 -3.282 1.844 1.00 0.00 7 PRO A N 20
ATOM 4533 C CA . PRO A 1 7 ? 10.834 -4.535 2.524 1.00 0.00 7 PRO A CA 20
ATOM 4534 C C . PRO A 1 7 ? 11.660 -5.432 1.605 1.00 0.00 7 PRO A C 20
ATOM 4535 O O . PRO A 1 7 ? 11.361 -5.563 0.418 1.00 0.00 7 PRO A O 20
ATOM 4546 N N . ALA A 1 8 ? 12.697 -6.049 2.162 1.00 0.00 8 ALA A N 20
ATOM 4547 C CA . ALA A 1 8 ? 13.555 -6.933 1.383 1.00 0.00 8 ALA A CA 20
ATOM 4548 C C . ALA A 1 8 ? 14.162 -6.185 0.200 1.00 0.00 8 ALA A C 20
ATOM 4549 O O . ALA A 1 8 ? 14.842 -6.778 -0.638 1.00 0.00 8 ALA A O 20
ATOM 4556 N N . GLY A 1 9 ? 13.911 -4.881 0.139 1.00 0.00 9 GLY A N 20
ATOM 4557 C CA . GLY A 1 9 ? 14.437 -4.063 -0.948 1.00 0.00 9 GLY A CA 20
ATOM 4558 C C . GLY A 1 9 ? 15.788 -3.465 -0.573 1.00 0.00 9 GLY A C 20
ATOM 4559 O O . GLY A 1 9 ? 16.366 -2.686 -1.332 1.00 0.00 9 GLY A O 20
ATOM 4563 N N . GLY A 1 10 ? 16.289 -3.835 0.601 1.00 0.00 10 GLY A N 20
ATOM 4564 C CA . GLY A 1 10 ? 17.575 -3.328 1.067 1.00 0.00 10 GLY A CA 20
ATOM 4565 C C . GLY A 1 10 ? 17.683 -1.825 0.834 1.00 0.00 10 GLY A C 20
ATOM 4566 O O . GLY A 1 10 ? 17.053 -1.031 1.533 1.00 0.00 10 GLY A O 20
ATOM 4570 N N . GLY A 1 11 ? 18.487 -1.439 -0.153 1.00 0.00 11 GLY A N 20
ATOM 4571 C CA . GLY A 1 11 ? 18.668 -0.028 -0.470 1.00 0.00 11 GLY A CA 20
ATOM 4572 C C . GLY A 1 11 ? 17.406 0.768 -0.157 1.00 0.00 11 GLY A C 20
ATOM 4573 O O . GLY A 1 11 ? 17.345 1.485 0.841 1.00 0.00 11 GLY A O 20
ATOM 4598 N N . GLU A 1 14 ? 14.296 3.968 -5.875 1.00 0.00 14 GLU A N 20
ATOM 4599 C CA . GLU A 1 14 ? 13.054 4.009 -6.638 1.00 0.00 14 GLU A CA 20
ATOM 4600 C C . GLU A 1 14 ? 12.253 2.727 -6.426 1.00 0.00 14 GLU A C 20
ATOM 4601 O O . GLU A 1 14 ? 11.062 2.670 -6.736 1.00 0.00 14 GLU A O 20
ATOM 4613 N N . GLN A 1 15 ? 12.914 1.703 -5.897 1.00 0.00 15 GLN A N 20
ATOM 4614 C CA . GLN A 1 15 ? 12.252 0.428 -5.645 1.00 0.00 15 GLN A CA 20
ATOM 4615 C C . GLN A 1 15 ? 11.081 0.612 -4.685 1.00 0.00 15 GLN A C 20
ATOM 4616 O O . GLN A 1 15 ? 10.189 -0.233 -4.610 1.00 0.00 15 GLN A O 20
ATOM 4642 N N . GLY A 1 17 ? 10.101 2.192 -0.594 1.00 0.00 17 GLY A N 20
ATOM 4643 C CA . GLY A 1 17 ? 10.552 2.738 0.681 1.00 0.00 17 GLY A CA 20
ATOM 4644 C C . GLY A 1 17 ? 12.046 3.033 0.650 1.00 0.00 17 GLY A C 20
ATOM 4645 O O . GLY A 1 17 ? 12.725 2.747 -0.336 1.00 0.00 17 GLY A O 20
ATOM 4660 N N . CYS A 1 19 ? 13.541 5.569 0.104 1.00 0.00 19 CYS A N 20
ATOM 4661 C CA . CYS A 1 19 ? 13.700 6.856 -0.562 1.00 0.00 19 CYS A CA 20
ATOM 4662 C C . CYS A 1 19 ? 12.407 7.277 -1.272 1.00 0.00 19 CYS A C 20
ATOM 4663 O O . CYS A 1 19 ? 12.037 8.451 -1.236 1.00 0.00 19 CYS A O 20
ATOM 4670 N N . CYS A 1 20 ? 11.740 6.329 -1.923 1.00 0.00 20 CYS A N 20
ATOM 4671 C CA . CYS A 1 20 ? 10.501 6.629 -2.630 1.00 0.00 20 CYS A CA 20
ATOM 4672 C C . CYS A 1 20 ? 9.775 7.798 -1.970 1.00 0.00 20 CYS A C 20
ATOM 4673 O O . CYS A 1 20 ? 10.039 8.925 -2.354 1.00 0.00 20 CYS A O 20
#

Radius of gyration: 6.36 Å; Cα contacts (8 Å, |Δi|>4): 13; chains: 1; bounding box: 10×14×14 Å